Protein AF-A0A8H5FFE2-F1 (afdb_monomer)

Structure (mmCIF, N/CA/C/O backbone):
data_AF-A0A8H5FFE2-F1
#
_entry.id   AF-A0A8H5FFE2-F1
#
loop_
_atom_site.group_PDB
_atom_site.id
_atom_site.type_symbol
_atom_site.label_atom_id
_atom_site.label_alt_id
_atom_site.label_comp_id
_atom_site.label_asym_id
_atom_site.label_entity_id
_atom_site.label_seq_id
_atom_site.pdbx_PDB_ins_code
_atom_site.Cartn_x
_atom_site.Cartn_y
_atom_site.Cartn_z
_atom_site.occupancy
_atom_site.B_iso_or_equiv
_atom_site.auth_seq_id
_atom_site.auth_comp_id
_atom_site.auth_asym_id
_atom_site.auth_atom_id
_atom_site.pdbx_PDB_model_num
ATOM 1 N N . MET A 1 1 ? -19.499 67.021 26.531 1.00 47.81 1 MET A N 1
ATOM 2 C CA . MET A 1 1 ? -19.291 65.560 26.619 1.00 47.81 1 MET A CA 1
ATOM 3 C C . MET A 1 1 ? -17.843 65.296 26.221 1.00 47.81 1 MET A C 1
ATOM 5 O O . MET A 1 1 ? -17.548 65.297 25.035 1.00 47.81 1 MET A O 1
ATOM 9 N N . ALA A 1 2 ? -16.915 65.256 27.179 1.00 52.59 2 ALA A N 1
ATOM 10 C CA . ALA A 1 2 ? -15.491 65.074 26.879 1.00 52.59 2 ALA A CA 1
ATOM 11 C C . ALA A 1 2 ? -15.174 63.575 26.688 1.00 52.59 2 ALA A C 1
ATOM 13 O O . ALA A 1 2 ? -15.766 62.756 27.399 1.00 52.59 2 ALA A O 1
ATOM 14 N N . PRO A 1 3 ? -14.289 63.198 25.748 1.00 51.03 3 PRO A N 1
ATOM 15 C CA . PRO A 1 3 ? -13.907 61.805 25.548 1.00 51.03 3 PRO A CA 1
ATOM 16 C C . PRO A 1 3 ? -13.125 61.277 26.758 1.00 51.03 3 PRO A C 1
ATOM 18 O O . PRO A 1 3 ? -12.296 61.972 27.346 1.00 51.03 3 PRO A O 1
ATOM 21 N N . ARG A 1 4 ? -13.437 60.040 27.150 1.00 59.22 4 ARG A N 1
ATOM 22 C CA . ARG A 1 4 ? -12.826 59.334 28.281 1.00 59.22 4 ARG A CA 1
ATOM 23 C C . ARG A 1 4 ? -11.356 59.014 27.944 1.00 59.22 4 ARG A C 1
ATOM 25 O O . ARG A 1 4 ? -11.123 58.535 26.837 1.00 59.22 4 ARG A O 1
ATOM 32 N N . PRO A 1 5 ? -10.385 59.237 28.847 1.00 56.44 5 PRO A N 1
ATOM 33 C CA . PRO A 1 5 ? -8.999 58.859 28.586 1.00 56.44 5 PRO A CA 1
ATOM 34 C C . PRO A 1 5 ? -8.852 57.332 28.552 1.00 56.44 5 PRO A C 1
ATOM 36 O O . PRO A 1 5 ? -9.407 56.628 29.401 1.00 56.44 5 PRO A O 1
ATOM 39 N N . GLU A 1 6 ? -8.124 56.834 27.554 1.00 62.62 6 GLU A N 1
ATOM 40 C CA . GLU A 1 6 ? -7.802 55.414 27.398 1.00 62.62 6 GLU A CA 1
ATOM 41 C C . GLU A 1 6 ? -6.795 54.953 28.469 1.00 62.62 6 GLU A C 1
ATOM 43 O O . GLU A 1 6 ? -5.899 55.717 28.843 1.00 62.62 6 GLU A O 1
ATOM 48 N N . PRO A 1 7 ? -6.924 53.719 28.990 1.00 59.44 7 PRO A N 1
ATOM 49 C CA . PRO A 1 7 ? -5.978 53.182 29.959 1.00 59.44 7 PRO A CA 1
ATOM 50 C C . PRO A 1 7 ? -4.616 52.878 29.305 1.00 59.44 7 PRO A C 1
ATOM 52 O O . PRO A 1 7 ? -4.565 52.491 28.136 1.00 59.44 7 PRO A O 1
ATOM 55 N N . PRO A 1 8 ? -3.502 53.008 30.049 1.00 56.31 8 PRO A N 1
ATOM 56 C CA . PRO A 1 8 ? -2.171 52.780 29.505 1.00 56.31 8 PRO A CA 1
ATOM 57 C C . PRO A 1 8 ? -1.964 51.309 29.129 1.00 56.31 8 PRO A C 1
ATOM 59 O O . PRO A 1 8 ? -2.208 50.398 29.921 1.00 56.31 8 PRO A O 1
ATOM 62 N N . VAL A 1 9 ? -1.467 51.098 27.910 1.00 57.09 9 VAL A N 1
ATOM 63 C CA . VAL A 1 9 ? -1.042 49.793 27.396 1.00 57.09 9 VAL A CA 1
ATOM 64 C C . VAL A 1 9 ? 0.154 49.292 28.223 1.00 57.09 9 VAL A C 1
ATOM 66 O O . VAL A 1 9 ? 1.145 50.020 28.336 1.00 57.09 9 VAL A O 1
ATOM 69 N N . PRO A 1 10 ? 0.120 48.069 28.788 1.00 46.25 10 PRO A N 1
ATOM 70 C CA . PRO A 1 10 ? 1.240 47.532 29.553 1.00 46.25 10 PRO A CA 1
ATOM 71 C C . PRO A 1 10 ? 2.481 47.332 28.671 1.00 46.25 10 PRO A C 1
ATOM 73 O O . PRO A 1 10 ? 2.550 46.417 27.852 1.00 46.25 10 PRO A O 1
ATOM 76 N N . GLN A 1 11 ? 3.495 48.174 28.864 1.00 52.91 11 GLN A N 1
ATOM 77 C CA . GLN A 1 11 ? 4.830 47.996 28.297 1.00 52.91 11 GLN A CA 1
ATOM 78 C C . GLN A 1 11 ? 5.669 47.085 29.198 1.00 52.91 11 GLN A C 1
ATOM 80 O O . GLN A 1 11 ? 6.573 47.553 29.875 1.00 52.91 11 GLN A O 1
ATOM 85 N N . HIS A 1 12 ? 5.370 45.787 29.239 1.00 46.53 12 HIS A N 1
ATOM 86 C CA . HIS A 1 12 ? 6.369 44.770 29.581 1.00 46.53 12 HIS A CA 1
ATOM 87 C C . HIS A 1 12 ? 5.798 43.373 29.348 1.00 46.53 12 HIS A C 1
ATOM 89 O O . HIS A 1 12 ? 5.192 42.779 30.226 1.00 46.53 12 HIS A O 1
ATOM 95 N N . LEU A 1 13 ? 6.036 42.834 28.157 1.00 41.78 13 LEU A N 1
ATOM 96 C CA . LEU A 1 13 ? 6.383 41.425 27.985 1.00 41.78 13 LEU A CA 1
ATOM 97 C C . LEU A 1 13 ? 7.262 41.321 26.730 1.00 41.78 13 LEU A C 1
ATOM 99 O O . LEU A 1 13 ? 6.964 40.640 25.756 1.00 41.78 13 LEU A O 1
ATOM 103 N N . GLN A 1 14 ? 8.384 42.045 26.751 1.00 45.44 14 GLN A N 1
ATOM 104 C CA . GLN A 1 14 ? 9.530 41.694 25.918 1.00 45.44 14 GLN A CA 1
ATOM 105 C C . GLN A 1 14 ? 10.159 40.426 26.505 1.00 45.44 14 GLN A C 1
ATOM 107 O O . GLN A 1 14 ? 11.222 40.460 27.118 1.00 45.44 14 GLN A O 1
ATOM 112 N N . THR A 1 15 ? 9.479 39.288 26.366 1.00 35.12 15 THR A N 1
ATOM 113 C CA . THR A 1 15 ? 10.157 38.000 26.469 1.00 35.12 15 THR A CA 1
ATOM 114 C C . THR A 1 15 ? 10.784 37.763 25.112 1.00 35.12 15 THR A C 1
ATOM 116 O O . THR A 1 15 ? 10.096 37.575 24.111 1.00 35.12 15 THR A O 1
ATOM 119 N N . THR A 1 16 ? 12.101 37.869 25.080 1.00 38.47 16 THR A N 1
ATOM 120 C CA . THR A 1 16 ? 12.945 37.650 23.917 1.00 38.47 16 THR A CA 1
ATOM 121 C C . THR A 1 16 ? 12.576 36.342 23.214 1.00 38.47 16 THR A C 1
ATOM 123 O O . THR A 1 16 ? 12.851 35.243 23.694 1.00 38.47 16 THR A O 1
ATOM 126 N N . ASP A 1 17 ? 11.977 36.466 22.031 1.00 45.75 17 ASP A N 1
ATOM 127 C CA . ASP A 1 17 ? 11.702 35.361 21.114 1.00 45.75 17 ASP A CA 1
ATOM 128 C C . ASP A 1 17 ? 13.007 34.908 20.428 1.00 45.75 17 ASP A C 1
ATOM 130 O O . ASP A 1 17 ? 13.216 35.020 19.222 1.00 45.75 17 ASP A O 1
ATOM 134 N N . LYS A 1 18 ? 13.961 34.456 21.250 1.00 45.75 18 LYS A N 1
ATOM 135 C CA . LYS A 1 18 ? 15.191 33.773 20.825 1.00 45.75 18 LYS A CA 1
ATOM 136 C C . LYS A 1 18 ? 15.064 32.249 20.909 1.00 45.75 18 LYS A C 1
ATOM 138 O O . LYS A 1 18 ? 15.996 31.552 20.528 1.00 45.75 18 LYS A O 1
ATOM 143 N N . LYS A 1 19 ? 13.917 31.715 21.353 1.00 47.06 19 LYS A N 1
ATOM 144 C CA . LYS A 1 19 ? 13.675 30.263 21.462 1.00 47.06 19 LYS A CA 1
ATOM 145 C C . LYS A 1 19 ? 12.841 29.653 20.331 1.00 47.06 19 LYS A C 1
ATOM 147 O O . LYS A 1 19 ? 12.866 28.437 20.200 1.00 47.06 19 LYS A O 1
ATOM 152 N N . ARG A 1 20 ? 12.184 30.433 19.459 1.00 45.31 20 ARG A N 1
ATOM 153 C CA . ARG A 1 20 ? 11.477 29.865 18.286 1.00 45.31 20 ARG A CA 1
ATOM 154 C C . ARG A 1 20 ? 12.297 29.801 16.999 1.00 45.31 20 ARG A C 1
ATOM 156 O O . ARG A 1 20 ? 11.954 29.030 16.112 1.00 45.31 20 ARG A O 1
ATOM 163 N N . LYS A 1 21 ? 13.430 30.507 16.912 1.00 41.56 21 LYS A N 1
ATOM 164 C CA . LYS A 1 21 ? 14.390 30.351 15.797 1.00 41.56 21 LYS A CA 1
ATOM 165 C C . LYS A 1 21 ? 15.389 29.202 15.974 1.00 41.56 21 LYS A C 1
ATOM 167 O O . LYS A 1 21 ? 16.103 28.887 15.034 1.00 41.56 21 LYS A O 1
ATOM 172 N N . ALA A 1 22 ? 15.405 28.542 17.132 1.00 39.62 22 ALA A N 1
ATOM 173 C CA . ALA A 1 22 ? 16.247 27.370 17.376 1.00 39.62 22 ALA A CA 1
ATOM 174 C C . ALA A 1 22 ? 15.607 26.040 16.925 1.00 39.62 22 ALA A C 1
ATOM 176 O O . ALA A 1 22 ? 16.270 25.012 16.979 1.00 39.62 22 ALA A O 1
ATOM 177 N N . CYS A 1 23 ? 14.345 26.038 16.470 1.00 41.28 23 CYS A N 1
ATOM 178 C CA . CYS A 1 23 ? 13.666 24.806 16.043 1.00 41.28 23 CYS A CA 1
ATOM 179 C C . CYS A 1 23 ? 13.769 24.527 14.535 1.00 41.28 23 CYS A C 1
ATOM 181 O O . CYS A 1 23 ? 13.490 23.411 14.119 1.00 41.28 23 CYS A O 1
ATOM 183 N N . PHE A 1 24 ? 14.163 25.507 13.712 1.00 39.81 24 PHE A N 1
ATOM 184 C CA . PHE A 1 24 ? 14.231 25.307 12.257 1.00 39.81 24 PHE A CA 1
ATOM 185 C C . PHE A 1 24 ? 15.657 25.203 11.703 1.00 39.81 24 PHE A C 1
ATOM 187 O O . PHE A 1 24 ? 15.845 24.655 10.625 1.00 39.81 24 PHE A O 1
ATOM 194 N N . THR A 1 25 ? 16.669 25.677 12.438 1.00 39.62 25 THR A N 1
ATOM 195 C CA . THR A 1 25 ? 18.048 25.765 11.916 1.00 39.62 25 THR A CA 1
ATOM 196 C C . THR A 1 25 ? 19.081 24.943 12.693 1.00 39.62 25 THR A C 1
ATOM 198 O O . THR A 1 25 ? 20.246 24.953 12.323 1.00 39.62 25 THR A O 1
ATOM 201 N N . CYS A 1 26 ? 18.679 24.194 13.729 1.00 31.84 26 CYS A N 1
ATOM 202 C CA . CYS A 1 26 ? 19.556 23.231 14.420 1.00 31.84 26 CYS A CA 1
ATOM 203 C C . CYS A 1 26 ? 19.519 21.823 13.780 1.00 31.84 26 CYS A C 1
ATOM 205 O O . CYS A 1 26 ? 20.351 20.976 14.079 1.00 31.84 26 CYS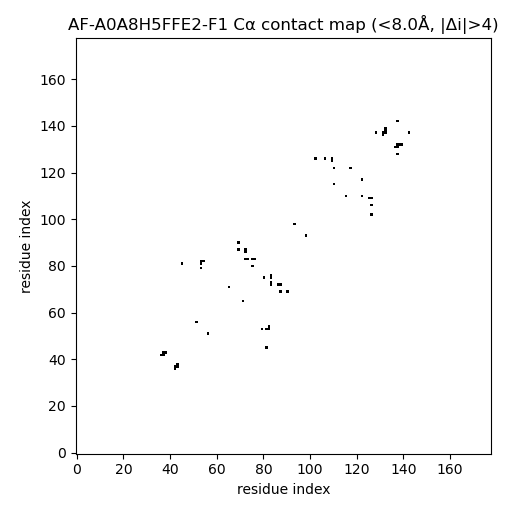 A O 1
ATOM 207 N N . CYS A 1 27 ? 18.583 21.558 12.859 1.00 37.12 27 CYS A N 1
ATOM 208 C CA . CYS A 1 27 ? 18.464 20.252 12.196 1.00 37.12 27 CYS A CA 1
ATOM 209 C C . CYS A 1 27 ? 19.546 19.969 11.138 1.00 37.12 27 CYS A C 1
ATOM 211 O O . CYS A 1 27 ? 19.534 18.888 10.564 1.00 37.12 27 CYS A O 1
ATOM 213 N N . VAL A 1 28 ? 20.460 20.907 10.859 1.00 43.25 28 VAL A N 1
ATOM 214 C CA . VAL A 1 28 ? 21.459 20.762 9.779 1.00 43.25 28 VAL A CA 1
ATOM 215 C C . VAL A 1 28 ? 22.823 20.254 10.282 1.00 43.25 28 VAL A C 1
ATOM 217 O O . VAL A 1 28 ? 23.658 19.873 9.474 1.00 43.25 28 VAL A O 1
ATOM 220 N N . GLU A 1 29 ? 23.043 20.137 11.596 1.00 42.81 29 GLU A N 1
ATOM 221 C CA . GLU A 1 29 ? 24.316 19.635 12.160 1.00 42.81 29 GLU A CA 1
ATOM 222 C C . GLU A 1 29 ? 24.121 18.481 13.159 1.00 42.81 29 GLU A C 1
ATOM 224 O O . GLU A 1 29 ? 24.869 18.314 14.119 1.00 42.81 29 GLU A O 1
ATOM 229 N N . GLY A 1 30 ? 23.097 17.656 12.934 1.00 42.81 30 GLY A N 1
ATOM 230 C CA . GLY A 1 30 ? 22.972 16.360 13.593 1.00 42.81 30 GLY A CA 1
ATOM 231 C C . GLY A 1 30 ? 23.613 15.286 12.728 1.00 42.81 30 GLY A C 1
ATOM 232 O O . GLY A 1 30 ? 23.071 14.945 11.680 1.00 42.81 30 GLY A O 1
ATOM 233 N N . GLU A 1 31 ? 24.746 14.738 13.162 1.00 51.62 31 GLU A N 1
ATOM 234 C CA . GLU A 1 31 ? 25.304 13.498 12.623 1.00 51.62 31 GLU A CA 1
ATOM 235 C C . GLU A 1 31 ? 24.302 12.339 12.820 1.00 51.62 31 GLU A C 1
ATOM 237 O O . GLU A 1 31 ? 24.391 11.572 13.777 1.00 51.62 31 GLU A O 1
ATOM 242 N N . PHE A 1 32 ? 23.328 12.196 11.919 1.00 51.41 32 PHE A N 1
ATOM 243 C CA . PHE A 1 32 ? 22.501 10.994 11.807 1.00 51.41 32 PHE A CA 1
ATOM 244 C C . PHE A 1 32 ? 23.360 9.884 11.198 1.00 51.41 32 PHE A C 1
ATOM 246 O O . PHE A 1 32 ? 23.340 9.642 9.996 1.00 51.41 32 PHE A O 1
ATOM 253 N N . LYS A 1 33 ? 24.190 9.252 12.032 1.00 59.81 33 LYS A N 1
ATOM 254 C CA . LYS A 1 33 ? 25.120 8.193 11.608 1.00 59.81 33 LYS A CA 1
ATOM 255 C C . LYS A 1 33 ? 24.490 6.806 11.504 1.00 59.81 33 LYS A C 1
ATOM 257 O O . LYS A 1 33 ? 25.186 5.879 11.115 1.00 59.81 33 LYS A O 1
ATOM 262 N N . HIS A 1 34 ? 23.214 6.657 11.847 1.00 59.62 34 HIS A N 1
ATOM 263 C CA . HIS A 1 34 ? 22.510 5.384 11.733 1.00 59.62 34 HIS A CA 1
ATOM 264 C C . HIS A 1 34 ? 21.002 5.618 11.752 1.00 59.62 34 HIS A C 1
ATOM 266 O O . HIS A 1 34 ? 20.446 6.055 12.763 1.00 59.62 34 HIS A O 1
ATOM 272 N N . ASN A 1 35 ? 20.332 5.366 10.636 1.00 70.06 35 ASN A N 1
ATOM 273 C CA . ASN A 1 35 ? 18.882 5.287 10.582 1.00 70.06 35 ASN A CA 1
ATOM 274 C C . ASN A 1 35 ? 18.453 3.860 10.929 1.00 70.06 35 ASN A C 1
ATOM 276 O O . ASN A 1 35 ? 19.060 2.894 10.488 1.00 70.06 35 ASN A O 1
ATOM 280 N N . ARG A 1 36 ? 17.322 3.703 11.632 1.00 72.81 36 ARG A N 1
ATOM 281 C CA . ARG A 1 36 ? 16.692 2.383 11.873 1.00 72.81 36 ARG A CA 1
ATOM 282 C C . ARG A 1 36 ? 16.489 1.573 10.579 1.00 72.81 36 ARG A C 1
ATOM 284 O O . ARG A 1 36 ? 16.375 0.354 10.621 1.00 72.81 36 ARG A O 1
ATOM 291 N N . PHE A 1 37 ? 16.414 2.263 9.446 1.00 62.16 37 PHE A N 1
ATOM 292 C CA . PHE A 1 37 ? 16.236 1.681 8.123 1.00 62.16 37 PHE A CA 1
ATOM 293 C C . PHE A 1 37 ? 17.517 1.054 7.546 1.00 62.16 37 PHE A C 1
ATOM 295 O O . PHE A 1 37 ? 17.407 0.219 6.654 1.00 62.16 37 PHE A O 1
ATOM 302 N N . ASP A 1 38 ? 18.698 1.384 8.078 1.00 71.56 38 ASP A N 1
ATOM 303 C CA . ASP A 1 38 ? 19.988 0.868 7.596 1.00 71.56 38 ASP A CA 1
ATOM 304 C C . ASP A 1 38 ? 20.190 -0.620 7.951 1.00 71.56 38 ASP A C 1
ATOM 306 O O . ASP A 1 38 ? 20.854 -1.351 7.216 1.00 71.56 38 ASP A O 1
ATOM 310 N N . ASP A 1 39 ? 19.558 -1.095 9.033 1.00 75.88 39 ASP A N 1
ATOM 311 C CA . ASP A 1 39 ? 19.627 -2.493 9.490 1.00 75.88 39 ASP A CA 1
ATOM 312 C C . ASP A 1 39 ? 18.568 -3.402 8.851 1.00 75.88 39 ASP A C 1
ATOM 314 O O . ASP A 1 39 ? 18.566 -4.613 9.084 1.00 75.88 39 ASP A O 1
ATOM 318 N N . LEU A 1 40 ? 17.639 -2.850 8.063 1.00 68.62 40 LEU A N 1
ATOM 319 C CA . LEU A 1 40 ? 16.588 -3.653 7.451 1.00 68.62 40 LEU A CA 1
ATOM 320 C C . LEU A 1 40 ? 17.195 -4.492 6.317 1.00 68.62 40 LEU A C 1
ATOM 322 O O . LEU A 1 40 ? 17.595 -3.931 5.295 1.00 68.62 40 LEU A O 1
ATOM 326 N N . PRO A 1 41 ? 17.213 -5.838 6.418 1.00 64.62 41 PRO A N 1
ATOM 327 C CA . PRO A 1 41 ? 17.790 -6.694 5.380 1.00 64.62 41 PRO A CA 1
ATOM 328 C C . PRO A 1 41 ? 17.060 -6.538 4.043 1.00 64.62 41 PRO A C 1
ATOM 330 O O . PRO A 1 41 ? 17.662 -6.726 2.988 1.00 64.62 41 PRO A O 1
ATOM 333 N N . ALA A 1 42 ? 15.791 -6.117 4.084 1.00 61.91 42 ALA A N 1
ATOM 334 C CA . ALA A 1 42 ? 15.066 -5.671 2.910 1.00 61.91 42 ALA A CA 1
ATOM 335 C C . ALA A 1 42 ? 15.778 -4.482 2.240 1.00 61.91 42 ALA A C 1
ATOM 337 O O . ALA A 1 42 ? 16.064 -4.537 1.053 1.00 61.91 42 ALA A O 1
ATOM 338 N N . LEU A 1 43 ? 16.122 -3.416 2.956 1.00 58.47 43 LEU A N 1
ATOM 339 C CA . LEU A 1 43 ? 16.667 -2.191 2.356 1.00 58.47 43 LEU A CA 1
ATOM 340 C C . LEU A 1 43 ? 18.167 -2.247 2.055 1.00 58.47 43 LEU A C 1
ATOM 342 O O . LEU A 1 43 ? 18.718 -1.276 1.537 1.00 58.47 43 LEU A O 1
ATOM 346 N N . LYS A 1 44 ? 18.835 -3.374 2.339 1.00 64.88 44 LYS A N 1
ATOM 347 C CA . LYS A 1 44 ? 20.249 -3.543 2.013 1.00 64.88 44 LYS A CA 1
ATOM 348 C C . LYS A 1 44 ? 20.464 -3.254 0.521 1.00 64.88 44 LYS A C 1
ATOM 350 O O . LYS A 1 44 ? 19.802 -3.893 -0.306 1.00 64.88 44 LYS A O 1
ATOM 355 N N . PRO A 1 45 ? 21.376 -2.327 0.164 1.00 56.91 45 PRO A N 1
ATOM 356 C CA . PRO A 1 45 ? 21.626 -2.006 -1.229 1.00 56.91 45 PRO A CA 1
ATOM 357 C C . PRO A 1 45 ? 22.039 -3.294 -1.952 1.00 56.91 45 PRO A C 1
ATOM 359 O O . PRO A 1 45 ? 22.908 -4.026 -1.454 1.00 56.91 45 PRO A O 1
ATOM 362 N N . PRO A 1 46 ? 21.395 -3.629 -3.080 1.00 57.84 46 PRO A N 1
ATOM 363 C CA . PRO A 1 46 ? 21.752 -4.823 -3.821 1.00 57.84 46 PRO A CA 1
ATOM 364 C C . PRO A 1 46 ? 23.204 -4.729 -4.285 1.00 57.84 46 PRO A C 1
ATOM 366 O O . PRO A 1 46 ? 23.730 -3.650 -4.563 1.00 57.84 46 PRO A O 1
ATOM 369 N N . LYS A 1 47 ? 23.876 -5.884 -4.351 1.00 58.06 47 LYS A N 1
ATOM 370 C CA . LYS A 1 47 ? 25.205 -5.972 -4.961 1.00 58.06 47 LYS A CA 1
ATOM 371 C C . LYS A 1 47 ? 25.078 -5.492 -6.403 1.00 58.06 47 LYS A C 1
ATOM 373 O O . LYS A 1 47 ? 24.382 -6.140 -7.180 1.00 58.06 47 LYS A O 1
ATOM 378 N N . ALA A 1 48 ? 25.750 -4.389 -6.736 1.00 55.56 48 ALA A N 1
ATOM 379 C CA . ALA A 1 48 ? 25.902 -3.933 -8.109 1.00 55.56 48 ALA A CA 1
ATOM 380 C C . ALA A 1 48 ? 26.510 -5.082 -8.929 1.00 55.56 48 ALA A C 1
ATOM 382 O O . ALA A 1 48 ? 27.674 -5.440 -8.747 1.00 55.56 48 ALA A O 1
ATOM 383 N N . GLY A 1 49 ? 25.675 -5.740 -9.732 1.00 55.16 49 GLY A N 1
ATOM 384 C CA . GLY A 1 49 ? 26.095 -6.772 -10.669 1.00 55.16 49 GLY A CA 1
ATOM 385 C C . GLY A 1 49 ? 26.565 -6.133 -11.971 1.00 55.16 49 GLY A C 1
ATOM 386 O O . GLY A 1 49 ? 26.077 -5.076 -12.346 1.00 55.16 49 GLY A O 1
ATOM 387 N N . GLU A 1 50 ? 27.487 -6.800 -12.663 1.00 51.31 50 GLU A N 1
ATOM 388 C CA . GLU A 1 50 ? 28.127 -6.422 -13.939 1.00 51.31 50 GLU A CA 1
ATOM 389 C C . GLU A 1 50 ? 27.181 -6.370 -15.162 1.00 51.31 50 GLU A C 1
ATOM 391 O O . GLU A 1 50 ? 27.599 -6.549 -16.305 1.00 51.31 50 GLU A O 1
ATOM 396 N N . LEU 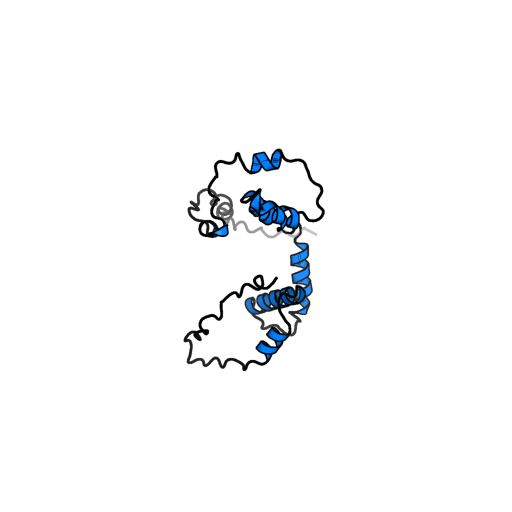A 1 51 ? 25.891 -6.134 -14.949 1.00 53.38 51 LEU A N 1
ATOM 397 C CA . LEU A 1 51 ? 24.947 -5.785 -16.002 1.00 53.38 51 LEU A CA 1
ATOM 398 C C . LEU A 1 51 ? 24.871 -4.260 -15.981 1.00 53.38 51 LEU A C 1
ATOM 400 O O . LEU A 1 51 ? 24.665 -3.692 -14.912 1.00 53.38 51 LEU A O 1
ATOM 404 N N . GLY A 1 52 ? 25.104 -3.603 -17.122 1.00 58.12 52 GLY A N 1
ATOM 405 C CA . GLY A 1 52 ? 24.967 -2.146 -17.240 1.00 58.12 52 GLY A CA 1
ATOM 406 C C . GLY A 1 52 ? 23.704 -1.644 -16.539 1.00 58.12 52 GLY A C 1
ATOM 407 O O . GLY A 1 52 ? 22.731 -2.397 -16.454 1.00 58.12 52 GLY A O 1
ATOM 408 N N . ASP A 1 53 ? 23.781 -0.422 -16.005 1.00 76.38 53 ASP A N 1
ATOM 409 C CA . ASP A 1 53 ? 22.826 0.157 -15.058 1.00 76.38 53 ASP A CA 1
ATOM 410 C C . ASP A 1 53 ? 21.399 -0.339 -15.334 1.00 76.38 53 ASP A C 1
ATOM 412 O O . ASP A 1 53 ? 20.842 -0.151 -16.417 1.00 76.38 53 ASP A O 1
ATOM 416 N N . GLU A 1 54 ? 20.827 -1.068 -14.377 1.00 85.62 54 GLU A N 1
ATOM 417 C CA . GLU A 1 54 ? 19.486 -1.648 -14.481 1.00 85.62 54 GLU A CA 1
ATOM 418 C C . GLU A 1 54 ? 18.460 -0.584 -14.908 1.00 85.62 54 GLU A C 1
ATOM 420 O O . GLU A 1 54 ? 17.528 -0.869 -15.669 1.00 85.62 54 GLU A O 1
ATOM 425 N N . LEU A 1 55 ? 18.706 0.653 -14.463 1.00 87.06 55 LEU A N 1
ATOM 426 C CA . LEU A 1 55 ? 18.002 1.859 -14.853 1.00 87.06 55 LEU A CA 1
ATOM 427 C C . LEU A 1 55 ? 18.177 2.201 -16.340 1.00 87.06 55 LEU A C 1
ATOM 429 O O . LEU A 1 55 ? 17.175 2.439 -17.007 1.00 87.06 55 LEU A O 1
ATOM 433 N N . ASP A 1 56 ? 19.394 2.181 -16.888 1.00 88.25 56 ASP A N 1
ATOM 434 C CA . ASP A 1 56 ? 19.648 2.443 -1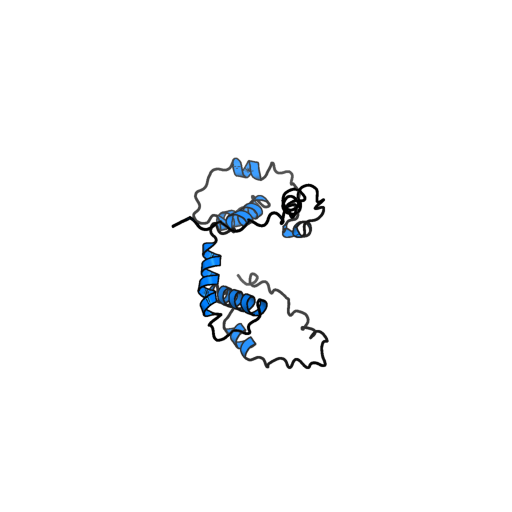8.315 1.00 88.25 56 ASP A CA 1
ATOM 435 C C . ASP A 1 56 ? 18.900 1.446 -19.206 1.00 88.25 56 ASP A C 1
ATOM 437 O O . ASP A 1 56 ? 18.320 1.814 -20.232 1.00 88.25 56 ASP A O 1
ATOM 441 N N . ARG A 1 57 ? 18.852 0.171 -18.804 1.00 88.19 57 ARG A N 1
ATOM 442 C CA . ARG A 1 57 ? 18.086 -0.848 -19.535 1.00 88.19 57 ARG A CA 1
ATOM 443 C C . ARG A 1 57 ? 16.578 -0.599 -19.464 1.00 88.19 57 ARG A C 1
ATOM 445 O O . ARG A 1 57 ? 15.886 -0.836 -20.446 1.00 88.19 57 ARG A O 1
ATOM 452 N N . TYR A 1 58 ? 16.062 -0.129 -18.330 1.00 89.38 58 TYR A N 1
ATOM 453 C CA . TYR A 1 58 ? 14.651 0.249 -18.215 1.00 89.38 58 TYR A CA 1
ATOM 454 C C . TYR A 1 58 ? 14.328 1.489 -19.062 1.00 89.38 58 TYR A C 1
ATOM 456 O O . TYR A 1 58 ? 13.336 1.500 -19.780 1.00 89.38 58 TYR A O 1
ATOM 464 N N . LEU A 1 59 ? 15.191 2.508 -19.031 1.00 89.44 59 LEU A N 1
ATOM 465 C CA . LEU A 1 59 ? 15.011 3.758 -19.777 1.00 89.44 59 LEU A CA 1
ATOM 466 C C . LEU A 1 59 ? 15.172 3.592 -21.295 1.00 89.44 59 LEU A C 1
ATOM 468 O O . LEU A 1 59 ? 14.650 4.407 -22.051 1.00 89.44 59 LEU A O 1
ATOM 472 N N . SER A 1 60 ? 15.895 2.562 -21.739 1.00 89.50 60 SER A N 1
ATOM 473 C CA . SER A 1 60 ? 16.039 2.210 -23.157 1.00 89.50 60 SER A CA 1
ATOM 474 C C . SER A 1 60 ? 14.980 1.231 -23.666 1.00 89.50 60 SER A C 1
ATOM 476 O O . SER A 1 60 ? 14.916 0.999 -24.873 1.00 89.50 60 SER A O 1
ATOM 478 N N . ALA A 1 61 ? 14.158 0.659 -22.782 1.00 87.50 61 ALA A N 1
ATOM 479 C CA . ALA A 1 61 ? 13.061 -0.216 -23.171 1.00 87.50 61 ALA A CA 1
ATOM 480 C C . ALA A 1 61 ? 11.882 0.585 -23.746 1.00 87.50 61 ALA A C 1
ATOM 482 O O . ALA A 1 61 ? 11.647 1.739 -23.379 1.00 87.50 61 ALA A O 1
ATOM 483 N N . ASP A 1 62 ? 11.115 -0.048 -24.632 1.00 89.00 62 ASP A N 1
ATOM 484 C CA . ASP A 1 62 ? 9.905 0.553 -25.185 1.00 89.00 62 ASP A CA 1
ATOM 485 C C . ASP A 1 62 ? 8.825 0.734 -24.108 1.00 89.00 62 ASP A C 1
ATOM 487 O O . ASP A 1 62 ? 8.679 -0.071 -23.183 1.00 89.00 62 ASP A O 1
ATOM 491 N N . VAL A 1 63 ? 8.033 1.800 -24.249 1.00 88.62 63 VAL A N 1
ATOM 492 C CA . VAL A 1 63 ? 6.918 2.079 -23.340 1.00 88.62 63 VAL A CA 1
ATOM 493 C C . VAL A 1 63 ? 5.774 1.112 -23.626 1.00 88.62 63 VAL A C 1
ATOM 495 O O . VAL A 1 63 ? 5.172 1.133 -24.699 1.00 88.62 63 VAL A O 1
ATOM 498 N N . GLU A 1 64 ? 5.440 0.301 -22.629 1.00 88.88 64 GLU A N 1
ATOM 499 C CA . GLU A 1 64 ? 4.317 -0.630 -22.672 1.00 88.88 64 GLU A CA 1
ATOM 500 C C . GLU A 1 64 ? 3.102 -0.044 -21.950 1.00 88.88 64 GLU A C 1
ATOM 502 O O . GLU A 1 64 ? 3.203 0.449 -20.825 1.00 88.88 64 GLU A O 1
ATOM 507 N N . ALA A 1 65 ? 1.931 -0.117 -22.583 1.00 89.31 65 ALA A N 1
ATOM 508 C CA . ALA A 1 65 ? 0.673 0.197 -21.919 1.00 89.31 65 ALA A CA 1
ATOM 509 C C . ALA A 1 65 ? 0.235 -1.011 -21.079 1.00 89.31 65 ALA A C 1
ATOM 511 O O . ALA A 1 65 ? 0.035 -2.099 -21.617 1.00 89.31 65 ALA A O 1
ATOM 512 N N . THR A 1 66 ? 0.082 -0.814 -19.771 1.00 89.25 66 THR A N 1
ATOM 513 C CA . THR A 1 66 ? -0.436 -1.824 -18.843 1.00 89.25 66 THR A CA 1
ATOM 514 C C . THR A 1 66 ? -1.531 -1.216 -17.978 1.00 89.25 66 THR A C 1
ATOM 516 O O . THR A 1 66 ? -1.394 -0.088 -17.502 1.00 89.25 66 THR A O 1
ATOM 519 N N . ASP A 1 67 ? -2.609 -1.970 -17.771 1.00 89.50 67 ASP A N 1
ATOM 520 C CA . ASP A 1 67 ? -3.689 -1.587 -16.857 1.00 89.50 67 ASP A CA 1
ATOM 521 C C . ASP A 1 67 ? -3.307 -1.869 -15.393 1.00 89.50 67 ASP A C 1
ATOM 523 O O . ASP A 1 67 ? -3.714 -1.138 -14.491 1.00 89.50 67 ASP A O 1
ATOM 527 N N . ASP A 1 68 ? -2.484 -2.899 -15.156 1.00 91.62 68 ASP A N 1
ATOM 528 C CA . ASP A 1 68 ? -1.941 -3.249 -13.842 1.00 91.62 68 ASP A CA 1
ATOM 529 C C . ASP A 1 68 ? -0.427 -3.009 -13.807 1.00 91.62 68 ASP A C 1
ATOM 531 O O . ASP A 1 68 ? 0.388 -3.826 -14.248 1.00 91.62 68 ASP A O 1
ATOM 535 N N . VAL A 1 69 ? -0.046 -1.843 -13.287 1.00 91.94 69 VAL A N 1
ATOM 536 C CA . VAL A 1 69 ? 1.359 -1.437 -13.161 1.00 91.94 69 VAL A CA 1
ATOM 537 C C . VAL A 1 69 ? 2.073 -2.252 -12.074 1.00 91.94 69 VAL A C 1
ATOM 539 O O . VAL A 1 69 ? 3.251 -2.573 -12.226 1.00 91.94 69 VAL A O 1
ATOM 542 N N . LEU A 1 70 ? 1.377 -2.631 -10.994 1.00 92.00 70 LEU A N 1
ATOM 543 C CA . LEU A 1 70 ? 1.966 -3.414 -9.902 1.00 92.00 70 LEU A CA 1
ATOM 544 C C . LEU A 1 70 ? 2.254 -4.850 -10.353 1.00 92.00 70 LEU A C 1
ATOM 546 O O . LEU A 1 70 ? 3.358 -5.355 -10.136 1.00 92.00 70 LEU A O 1
ATOM 550 N N . GLY A 1 71 ? 1.298 -5.484 -11.035 1.00 91.50 71 GLY A N 1
ATOM 551 C CA . GLY A 1 71 ? 1.472 -6.813 -11.622 1.00 91.50 71 GLY A CA 1
ATOM 552 C C . GLY A 1 71 ? 2.560 -6.847 -12.696 1.00 91.50 71 GLY A C 1
ATOM 553 O O . GLY A 1 71 ? 3.346 -7.795 -12.746 1.00 91.50 71 GLY A O 1
ATOM 554 N N . TRP A 1 72 ? 2.682 -5.785 -13.499 1.00 93.12 72 TRP A N 1
ATOM 555 C CA . TRP A 1 72 ? 3.758 -5.657 -14.486 1.00 93.12 72 TRP A CA 1
ATOM 556 C C . TRP A 1 72 ? 5.142 -5.654 -13.830 1.00 93.12 72 TRP A C 1
ATOM 558 O O . TRP A 1 72 ? 6.027 -6.417 -14.229 1.00 93.12 72 TRP A O 1
ATOM 568 N N . TRP A 1 73 ? 5.313 -4.853 -12.772 1.00 93.25 73 TRP A N 1
ATOM 569 C CA . TRP A 1 73 ? 6.545 -4.824 -11.985 1.00 93.25 73 TRP A CA 1
ATOM 570 C C . TRP A 1 73 ? 6.833 -6.203 -11.380 1.00 93.25 73 TRP A C 1
ATOM 572 O O . TRP A 1 73 ? 7.954 -6.700 -11.505 1.00 93.25 73 TRP A O 1
ATOM 582 N N . TYR A 1 74 ? 5.817 -6.861 -10.811 1.00 91.81 74 TYR A N 1
ATOM 583 C CA . TYR A 1 74 ? 5.947 -8.197 -10.219 1.00 91.81 74 TYR A CA 1
ATOM 584 C C . TYR A 1 74 ? 6.444 -9.241 -11.224 1.00 91.81 74 TYR A C 1
ATOM 586 O O . TYR A 1 74 ? 7.375 -9.997 -10.932 1.00 91.81 74 TYR A O 1
ATOM 594 N N . GLY A 1 75 ? 5.887 -9.245 -12.438 1.00 91.31 75 GLY A N 1
ATOM 595 C CA . GLY A 1 75 ? 6.302 -10.149 -13.511 1.00 91.31 75 GLY A CA 1
ATOM 596 C C . GLY A 1 75 ? 7.763 -9.964 -13.937 1.00 91.31 75 GLY A C 1
ATOM 597 O O . GLY A 1 75 ? 8.428 -10.933 -14.302 1.00 91.31 75 GLY A O 1
ATOM 598 N N . ARG A 1 76 ? 8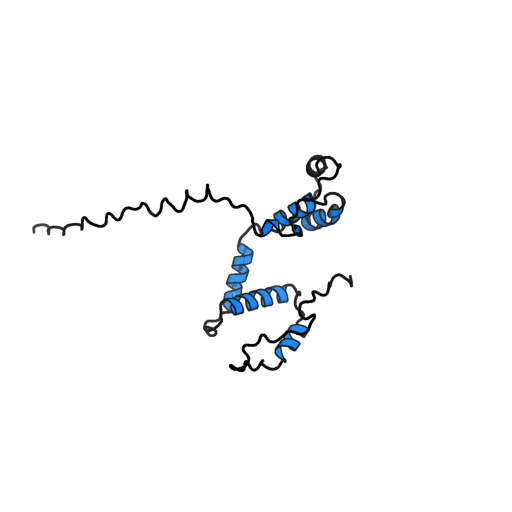.293 -8.741 -13.821 1.00 89.88 76 ARG A N 1
ATOM 599 C CA . ARG A 1 76 ? 9.656 -8.377 -14.240 1.00 89.88 76 ARG A CA 1
ATOM 600 C C . ARG A 1 76 ? 10.685 -8.376 -13.118 1.00 89.88 76 ARG A C 1
ATOM 602 O O . ARG A 1 76 ? 11.813 -7.944 -13.332 1.00 89.88 76 ARG A O 1
ATOM 609 N N . LYS A 1 77 ? 10.367 -8.941 -11.950 1.00 88.25 77 LYS A N 1
ATOM 610 C CA . LYS A 1 77 ? 11.309 -9.086 -10.823 1.00 88.25 77 LYS A CA 1
ATOM 611 C C . LYS A 1 77 ? 12.632 -9.769 -11.208 1.00 88.25 77 LYS A C 1
ATOM 613 O O . LYS A 1 77 ? 13.661 -9.493 -10.599 1.00 88.25 77 LYS A O 1
ATOM 618 N N . LYS A 1 78 ? 12.611 -10.690 -12.181 1.00 86.56 78 LYS A N 1
ATOM 619 C CA . LYS A 1 78 ? 13.820 -11.379 -12.672 1.00 86.56 78 LYS A CA 1
ATOM 620 C C . LYS A 1 78 ? 14.679 -10.487 -13.560 1.00 86.56 78 LYS A C 1
ATOM 622 O O . LYS A 1 78 ? 15.901 -10.575 -13.494 1.00 86.56 78 LYS A O 1
ATOM 627 N N . ASP A 1 79 ? 14.033 -9.654 -14.368 1.00 86.69 79 ASP A N 1
ATOM 628 C CA . ASP A 1 79 ? 14.718 -8.733 -15.260 1.00 86.69 79 ASP A CA 1
ATOM 629 C C . ASP A 1 79 ? 15.274 -7.575 -14.439 1.00 86.69 79 ASP A C 1
ATOM 631 O O . ASP A 1 79 ? 16.472 -7.326 -14.481 1.00 86.69 79 ASP A O 1
ATOM 635 N N . PHE A 1 80 ? 14.437 -6.945 -13.615 1.00 88.25 80 PHE A N 1
ATOM 636 C CA . PHE A 1 80 ? 14.753 -5.761 -12.824 1.00 88.25 80 PHE A C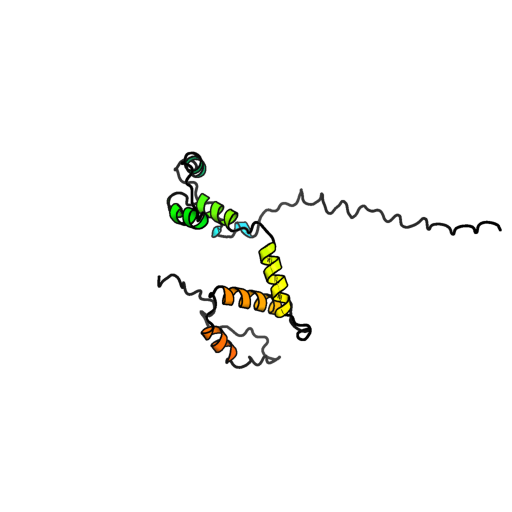A 1
ATOM 637 C C . PHE A 1 80 ? 14.683 -6.044 -11.309 1.00 88.25 80 PHE A C 1
ATOM 639 O O . PHE A 1 80 ? 13.711 -5.659 -10.660 1.00 88.25 80 PHE A O 1
ATOM 646 N N . PRO A 1 81 ? 15.671 -6.728 -10.702 1.00 86.38 81 PRO A N 1
ATOM 647 C CA . PRO A 1 81 ? 15.607 -7.130 -9.295 1.00 86.38 81 PRO A CA 1
ATOM 648 C C . PRO A 1 81 ? 15.656 -5.964 -8.295 1.00 86.38 81 PRO A C 1
ATOM 650 O O . PRO A 1 81 ? 15.117 -6.096 -7.193 1.00 86.38 81 PRO A O 1
ATOM 653 N N . THR A 1 82 ? 16.287 -4.840 -8.643 1.00 86.31 82 THR A N 1
ATOM 654 C CA . THR A 1 82 ? 16.411 -3.664 -7.764 1.00 86.31 82 THR A CA 1
ATOM 655 C C . THR A 1 82 ? 15.287 -2.675 -8.025 1.00 86.31 82 THR A C 1
ATOM 657 O O . THR A 1 82 ? 14.608 -2.232 -7.097 1.00 86.31 82 THR A O 1
ATOM 660 N N . LEU A 1 83 ? 15.069 -2.353 -9.297 1.00 89.25 83 LEU A N 1
ATOM 661 C CA . LEU A 1 83 ? 14.139 -1.328 -9.743 1.00 89.25 83 LEU A CA 1
ATOM 662 C C . LEU A 1 83 ? 12.691 -1.765 -9.529 1.00 89.25 83 LEU A C 1
ATOM 664 O O . LEU A 1 83 ? 11.866 -0.930 -9.187 1.00 89.25 83 LEU A O 1
ATOM 668 N N . TYR A 1 84 ? 12.399 -3.068 -9.606 1.00 90.19 84 TYR A N 1
ATOM 669 C CA . TYR A 1 84 ? 11.112 -3.630 -9.188 1.00 90.19 84 TYR A CA 1
ATOM 670 C C . TYR A 1 84 ? 10.722 -3.215 -7.771 1.00 90.19 84 TYR A C 1
ATOM 672 O O . TYR A 1 84 ? 9.595 -2.792 -7.526 1.00 90.19 84 TYR A O 1
ATOM 680 N N . ARG A 1 85 ? 11.663 -3.333 -6.831 1.00 89.00 85 ARG A N 1
ATOM 681 C CA . ARG A 1 85 ? 11.409 -3.078 -5.412 1.00 89.00 85 ARG A CA 1
ATOM 682 C C . ARG A 1 85 ? 11.128 -1.601 -5.185 1.00 89.00 85 ARG A C 1
ATOM 684 O O . ARG A 1 85 ? 10.120 -1.263 -4.583 1.00 89.00 85 ARG A O 1
ATOM 691 N N . MET A 1 86 ? 11.960 -0.746 -5.780 1.00 90.75 86 MET A N 1
ATOM 692 C CA . MET A 1 86 ? 11.747 0.698 -5.793 1.00 90.75 86 MET A CA 1
ATOM 693 C C . MET A 1 86 ? 10.401 1.055 -6.443 1.00 90.75 86 MET A C 1
ATOM 695 O O . MET A 1 86 ? 9.627 1.817 -5.876 1.00 90.75 86 MET A O 1
ATOM 699 N N . GLY A 1 87 ? 10.092 0.480 -7.606 1.00 90.69 87 GLY A N 1
ATOM 700 C CA . GLY A 1 87 ? 8.838 0.700 -8.323 1.00 90.69 87 GLY A CA 1
ATOM 701 C C . GLY A 1 87 ? 7.619 0.364 -7.468 1.00 90.69 87 GLY A C 1
ATOM 702 O O . GLY A 1 87 ? 6.709 1.183 -7.366 1.00 90.69 87 GLY A O 1
ATOM 703 N N . LEU A 1 88 ? 7.626 -0.783 -6.784 1.00 91.81 88 LEU A N 1
ATOM 704 C CA . LEU A 1 88 ? 6.572 -1.133 -5.832 1.00 91.81 88 LEU A CA 1
ATOM 705 C C . LEU A 1 88 ? 6.492 -0.162 -4.656 1.00 91.81 88 LEU A C 1
ATOM 707 O O . LEU A 1 88 ? 5.395 0.280 -4.316 1.00 91.81 88 LEU A O 1
ATOM 711 N N . ASP A 1 89 ? 7.626 0.194 -4.054 1.00 90.12 89 ASP A N 1
ATOM 712 C CA . ASP A 1 89 ? 7.656 1.104 -2.908 1.00 90.12 89 ASP A CA 1
ATOM 713 C C . ASP A 1 89 ? 7.035 2.464 -3.260 1.00 90.12 89 ASP A C 1
ATOM 715 O O . ASP A 1 89 ? 6.303 3.027 -2.454 1.00 90.12 89 ASP A O 1
ATOM 719 N N . TYR A 1 90 ? 7.250 2.976 -4.477 1.00 90.38 90 TYR A N 1
ATOM 720 C CA . TYR A 1 90 ? 6.642 4.234 -4.923 1.00 90.38 90 TYR A CA 1
ATOM 721 C C . TYR A 1 90 ? 5.175 4.088 -5.336 1.00 90.38 90 TYR A C 1
ATOM 723 O O . TYR A 1 90 ? 4.359 4.948 -5.009 1.00 90.38 90 TYR A O 1
ATOM 731 N N . LEU A 1 91 ? 4.829 3.025 -6.063 1.00 89.62 91 LEU A N 1
ATOM 732 C CA . LEU A 1 91 ? 3.482 2.837 -6.611 1.00 89.62 91 LEU A CA 1
ATOM 733 C C . LEU A 1 91 ? 2.454 2.402 -5.564 1.00 89.62 91 LEU A C 1
ATOM 735 O O . LEU A 1 91 ? 1.260 2.615 -5.759 1.00 89.62 91 LEU A O 1
ATOM 739 N N . THR A 1 92 ? 2.895 1.804 -4.457 1.00 89.50 92 THR A N 1
ATOM 740 C CA . THR A 1 92 ? 2.009 1.411 -3.349 1.00 89.50 92 THR A CA 1
ATOM 741 C C . THR A 1 92 ? 1.652 2.568 -2.419 1.00 89.50 92 THR A C 1
ATOM 743 O O . THR A 1 92 ? 0.726 2.436 -1.618 1.00 89.50 92 THR A O 1
ATOM 746 N N . ILE A 1 93 ? 2.335 3.714 -2.525 1.00 88.69 93 ILE A N 1
ATOM 747 C CA . ILE A 1 93 ? 1.996 4.899 -1.737 1.00 88.69 93 ILE A CA 1
ATOM 748 C C . ILE A 1 93 ? 0.662 5.455 -2.255 1.00 88.69 93 ILE A C 1
ATOM 750 O O . ILE A 1 93 ? 0.579 5.883 -3.410 1.00 88.69 93 ILE A O 1
ATOM 754 N N . PRO A 1 94 ? -0.390 5.511 -1.420 1.00 82.44 94 PRO A N 1
ATOM 755 C CA . PRO A 1 94 ? -1.654 6.091 -1.838 1.00 82.44 94 PRO A CA 1
ATOM 756 C C . PRO A 1 94 ? -1.460 7.577 -2.161 1.00 82.44 94 PRO A C 1
ATOM 758 O O . PRO A 1 94 ? -0.918 8.341 -1.362 1.00 82.44 94 PRO A O 1
ATOM 761 N N . THR A 1 95 ? -1.940 8.011 -3.328 1.00 81.75 95 THR A N 1
ATOM 762 C CA . THR A 1 95 ? -1.804 9.404 -3.796 1.00 81.75 95 THR A CA 1
ATOM 763 C C . THR A 1 95 ? -2.570 10.401 -2.918 1.00 81.75 95 THR A C 1
ATOM 765 O O . THR A 1 95 ? -2.277 11.595 -2.922 1.00 81.75 95 THR A O 1
ATOM 768 N N . THR A 1 96 ? -3.560 9.931 -2.155 1.00 81.38 96 THR A N 1
ATOM 769 C CA . THR A 1 96 ? -4.450 10.775 -1.350 1.00 81.38 96 THR A CA 1
ATOM 770 C C . THR A 1 96 ? -4.629 10.235 0.062 1.00 81.38 96 THR A C 1
ATOM 772 O O . THR A 1 96 ? -4.732 9.026 0.259 1.00 81.38 96 THR A O 1
ATOM 775 N N . SER A 1 97 ? -4.806 11.130 1.038 1.00 75.31 97 SER A N 1
ATOM 776 C CA . SER A 1 97 ? -5.204 10.785 2.414 1.00 75.31 97 SER A CA 1
ATOM 777 C C . SER A 1 97 ? -6.626 10.218 2.528 1.00 75.31 97 SER A C 1
ATOM 779 O O . SER A 1 97 ? -7.048 9.836 3.620 1.00 75.31 97 SER A O 1
ATOM 781 N N . THR A 1 98 ? -7.375 10.141 1.424 1.00 72.38 98 THR A N 1
ATOM 782 C CA . THR A 1 98 ? -8.792 9.761 1.395 1.00 72.38 98 THR A CA 1
ATOM 783 C C . THR A 1 98 ? -9.056 8.375 1.983 1.00 72.38 98 THR A C 1
ATOM 785 O O . THR A 1 98 ? -10.083 8.181 2.635 1.00 72.38 98 THR A O 1
ATOM 788 N N . ASP A 1 99 ? -8.137 7.421 1.828 1.00 73.94 99 ASP A N 1
ATOM 789 C CA . ASP A 1 99 ? -8.298 6.084 2.413 1.00 73.94 99 ASP A CA 1
ATOM 790 C C . ASP A 1 99 ? -8.193 6.111 3.936 1.00 73.94 99 ASP A C 1
ATOM 792 O O . ASP A 1 99 ? -9.033 5.542 4.637 1.00 73.94 99 ASP A O 1
ATOM 796 N N . VAL A 1 100 ? -7.222 6.857 4.458 1.00 76.88 100 VAL A N 1
ATOM 797 C CA . VAL A 1 100 ? -7.035 7.051 5.897 1.00 76.88 100 VAL A CA 1
ATOM 798 C C . VAL A 1 100 ? -8.241 7.788 6.486 1.00 76.88 100 VAL A C 1
ATOM 800 O O . VAL A 1 100 ? -8.813 7.354 7.485 1.00 76.88 100 VAL A O 1
ATOM 803 N N . GLU A 1 101 ? -8.714 8.844 5.824 1.00 80.75 101 GLU A N 1
ATOM 804 C CA . GLU A 1 101 ? -9.920 9.581 6.220 1.00 80.75 101 GLU A CA 1
ATOM 805 C C . GLU A 1 101 ? -11.178 8.705 6.203 1.00 80.75 101 GLU A C 1
ATOM 807 O O . GLU A 1 101 ? -12.001 8.776 7.119 1.00 80.75 101 GLU A O 1
ATOM 812 N N . ARG A 1 102 ? -11.326 7.830 5.201 1.00 81.38 102 ARG A N 1
ATOM 813 C CA . ARG A 1 102 ? -12.435 6.871 5.123 1.00 81.38 102 ARG A CA 1
ATOM 814 C C . ARG A 1 102 ? -12.377 5.872 6.277 1.00 81.38 102 ARG A C 1
ATOM 816 O O . ARG A 1 102 ? -13.423 5.572 6.860 1.00 81.38 102 ARG A O 1
ATOM 823 N N . VAL A 1 103 ? -11.189 5.379 6.628 1.00 79.44 103 VAL A N 1
ATOM 824 C CA . VAL A 1 103 ? -10.985 4.496 7.786 1.00 79.44 103 VAL A CA 1
ATOM 825 C C . VAL A 1 103 ? -11.351 5.217 9.086 1.00 79.44 103 VAL A C 1
ATOM 827 O O . VAL A 1 103 ? -12.110 4.663 9.879 1.00 79.44 103 VAL A O 1
ATOM 830 N N . PHE A 1 104 ? -10.925 6.467 9.285 1.00 76.94 104 PHE A N 1
ATOM 831 C CA . PHE A 1 104 ? -11.285 7.252 10.474 1.00 76.94 104 PHE A CA 1
ATOM 832 C C . PHE A 1 104 ? -12.776 7.595 10.549 1.00 76.94 104 PHE A C 1
ATOM 834 O O . PHE A 1 104 ? -13.386 7.485 11.614 1.00 76.94 104 PHE A O 1
ATOM 841 N N . SER A 1 105 ? -13.392 7.946 9.421 1.00 80.00 105 SER A N 1
ATOM 842 C CA . SER A 1 105 ? -14.829 8.221 9.346 1.00 80.00 105 SER A CA 1
ATOM 843 C C . SER A 1 105 ? -15.651 6.982 9.713 1.00 80.00 105 SER A C 1
ATOM 845 O O . SER A 1 105 ? -16.556 7.050 10.546 1.00 80.00 105 SER A O 1
ATOM 847 N N . ARG A 1 106 ? -15.270 5.810 9.185 1.00 75.25 106 ARG A N 1
ATOM 848 C CA . ARG A 1 106 ? -15.872 4.520 9.560 1.00 75.25 106 ARG A CA 1
ATOM 849 C C . ARG A 1 106 ? -15.556 4.131 11.006 1.00 75.25 106 ARG A C 1
ATOM 851 O O . ARG A 1 106 ? -16.411 3.562 11.679 1.00 75.25 106 ARG A O 1
ATOM 858 N N . GLY A 1 107 ? -14.371 4.479 11.503 1.00 70.69 107 GLY A N 1
ATOM 859 C CA . GLY A 1 107 ? -13.948 4.274 12.889 1.00 70.69 107 GLY A CA 1
ATOM 860 C C . GLY A 1 107 ? -14.847 4.970 13.911 1.00 70.69 107 GLY A C 1
ATOM 861 O O . GLY A 1 107 ? -15.017 4.468 15.020 1.00 70.69 107 GLY A O 1
ATOM 862 N N . ARG A 1 108 ? -15.533 6.053 13.528 1.00 69.56 108 ARG A N 1
ATOM 863 C CA . ARG A 1 108 ? -16.540 6.705 14.381 1.00 69.56 108 ARG A CA 1
ATOM 864 C C . ARG A 1 108 ? -17.693 5.769 14.774 1.00 69.56 108 ARG A C 1
ATOM 866 O O . ARG A 1 108 ? -18.271 5.953 15.839 1.00 69.56 108 ARG A O 1
ATOM 873 N N . PHE A 1 109 ? -18.003 4.749 13.967 1.00 67.56 109 PHE A N 1
ATOM 874 C CA . PHE A 1 109 ? -18.979 3.713 14.332 1.00 67.56 109 PHE A CA 1
ATOM 875 C C . PHE A 1 109 ? -18.428 2.684 15.329 1.00 67.56 109 PHE A C 1
ATOM 877 O O . PHE A 1 109 ? -19.205 2.102 16.079 1.00 67.56 109 PHE A O 1
ATOM 884 N N . LEU A 1 110 ? -17.108 2.457 15.350 1.00 64.56 110 LEU A N 1
ATOM 885 C CA . LEU A 1 110 ? -16.441 1.575 16.320 1.00 64.56 110 LEU A CA 1
ATOM 886 C C . LEU A 1 110 ? -16.277 2.234 17.697 1.00 64.56 110 LEU A C 1
ATOM 888 O O . LEU A 1 110 ? -16.255 1.536 18.710 1.00 64.56 110 LEU A O 1
ATOM 892 N N . LEU A 1 111 ? -16.225 3.568 17.735 1.00 65.12 111 LEU A N 1
ATOM 893 C CA . LEU A 1 111 ? -16.196 4.395 18.943 1.00 65.12 111 LEU A CA 1
ATOM 894 C C . LEU A 1 111 ? -17.538 5.125 19.157 1.00 65.12 111 LEU A C 1
ATOM 896 O O . LEU A 1 111 ? -17.573 6.360 19.147 1.00 65.12 111 LEU A O 1
ATOM 900 N N . PRO A 1 112 ? -18.673 4.421 19.339 1.00 64.88 112 PRO A N 1
ATOM 901 C CA . PRO A 1 112 ? -19.882 5.101 19.765 1.00 64.88 112 PRO A CA 1
ATOM 902 C C . PRO A 1 112 ? -19.632 5.724 21.145 1.00 64.88 112 PRO A C 1
ATOM 904 O O . PRO A 1 112 ? -18.885 5.179 21.958 1.00 64.88 112 PRO A O 1
ATOM 907 N N . TYR A 1 113 ? -20.319 6.830 21.432 1.00 60.22 113 TYR A N 1
ATOM 908 C CA . TYR A 1 113 ? -20.259 7.628 22.673 1.00 60.22 113 TYR A CA 1
ATOM 909 C C . TYR A 1 113 ? -20.484 6.842 23.985 1.00 60.22 113 TYR A C 1
ATOM 911 O O . TYR A 1 113 ? -20.438 7.414 25.071 1.00 60.22 113 TYR A O 1
ATOM 919 N N . VAL A 1 114 ? -20.757 5.539 23.892 1.00 58.47 114 VAL A N 1
ATOM 920 C CA . VAL A 1 114 ? -20.996 4.599 24.991 1.00 58.47 114 VAL A CA 1
ATOM 921 C C . VAL A 1 114 ? -19.706 3.861 25.408 1.00 58.47 114 VAL A C 1
ATOM 923 O O . VAL A 1 114 ? -19.619 3.379 26.533 1.00 58.47 114 VAL A O 1
ATOM 926 N N . ARG A 1 115 ? -18.665 3.803 24.557 1.00 63.22 115 ARG A N 1
ATOM 927 C CA . ARG A 1 115 ? -17.378 3.123 24.834 1.00 63.22 115 ARG A CA 1
ATOM 928 C C . ARG A 1 115 ? -16.246 4.109 25.174 1.00 63.22 115 ARG A C 1
ATOM 930 O O . ARG A 1 115 ? -15.194 4.106 24.547 1.00 63.22 115 ARG A O 1
ATOM 937 N N . ASN A 1 116 ? -16.438 4.934 26.205 1.00 64.75 116 ASN A N 1
ATOM 938 C CA . ASN A 1 116 ? -15.502 6.019 26.569 1.00 64.75 116 ASN A CA 1
ATOM 939 C C . ASN A 1 116 ? -14.258 5.588 27.381 1.00 64.75 116 ASN A C 1
ATOM 941 O O . ASN A 1 116 ? -13.498 6.447 27.816 1.00 64.75 116 ASN A O 1
ATOM 945 N N . ARG A 1 117 ? -14.046 4.286 27.629 1.00 74.12 117 ARG A N 1
ATOM 946 C CA . ARG A 1 117 ? -12.889 3.765 28.397 1.00 74.12 117 ARG A CA 1
ATOM 947 C C . ARG A 1 117 ? -11.959 2.866 27.577 1.00 74.12 117 ARG A C 1
ATOM 949 O O . ARG A 1 117 ? -11.204 2.090 28.151 1.00 74.12 117 ARG A O 1
ATOM 956 N N . LEU A 1 118 ? -12.026 2.942 26.250 1.00 78.12 118 LEU A N 1
ATOM 957 C CA . LEU A 1 118 ? -11.128 2.175 25.396 1.00 78.12 118 LEU A CA 1
ATOM 958 C C . LEU A 1 118 ? -9.760 2.867 25.320 1.00 78.12 118 LEU A C 1
ATOM 960 O O . LEU A 1 118 ? -9.692 4.079 25.110 1.00 78.12 118 LEU A O 1
ATOM 964 N N . SER A 1 119 ? -8.673 2.113 25.492 1.00 82.56 119 SER A N 1
ATOM 965 C CA . SER A 1 119 ? -7.325 2.656 25.308 1.00 82.56 119 SER A CA 1
ATOM 966 C C . SER A 1 119 ? -7.065 2.967 23.827 1.00 82.56 119 SER A C 1
ATOM 968 O O . SER A 1 119 ? -7.742 2.452 22.926 1.00 82.56 119 SER A O 1
ATOM 970 N N . ALA A 1 120 ? -6.064 3.810 23.559 1.00 81.19 120 ALA A N 1
ATOM 971 C CA . ALA A 1 120 ? -5.641 4.106 22.192 1.00 81.19 120 ALA A CA 1
ATOM 972 C C . ALA A 1 120 ? -5.178 2.838 21.452 1.00 81.19 120 ALA A C 1
ATOM 974 O O . ALA A 1 120 ? -5.462 2.678 20.265 1.00 81.19 120 ALA A O 1
ATOM 975 N N . ASP A 1 121 ? -4.528 1.914 22.162 1.00 80.25 121 ASP A N 1
ATOM 976 C CA . ASP A 1 121 ? -4.016 0.675 21.580 1.00 80.25 121 ASP A CA 1
ATOM 977 C C . ASP A 1 121 ? -5.138 -0.288 21.207 1.00 80.25 121 ASP A C 1
ATOM 979 O O . ASP A 1 121 ? -5.174 -0.775 20.078 1.00 80.25 121 ASP A O 1
ATOM 983 N N . THR A 1 122 ? -6.123 -0.478 22.087 1.00 83.38 122 THR A N 1
ATOM 984 C CA . THR A 1 122 ? -7.292 -1.310 21.777 1.00 83.38 122 THR A CA 1
ATOM 985 C C . THR A 1 122 ? -8.127 -0.693 20.652 1.00 83.38 122 THR A C 1
ATOM 987 O O . THR A 1 122 ? -8.622 -1.406 19.783 1.00 83.38 122 THR A O 1
ATOM 990 N N . THR A 1 123 ? -8.236 0.638 20.605 1.00 81.94 123 THR A N 1
ATOM 991 C CA . THR A 1 123 ? -8.893 1.339 19.490 1.00 81.94 123 THR A CA 1
ATOM 992 C C . THR A 1 123 ? -8.193 1.054 18.161 1.00 81.94 123 THR A C 1
ATOM 994 O O . THR A 1 123 ? -8.853 0.705 17.183 1.00 81.94 123 THR A O 1
ATOM 997 N N . ARG A 1 124 ? -6.857 1.159 18.124 1.00 84.31 124 ARG A N 1
ATOM 998 C CA . ARG A 1 124 ? -6.052 0.859 16.932 1.00 84.31 124 ARG A CA 1
ATOM 999 C C . ARG A 1 124 ? -6.238 -0.593 16.493 1.00 84.31 124 ARG A C 1
ATOM 1001 O O . ARG A 1 124 ? -6.523 -0.829 15.323 1.00 84.31 124 ARG A O 1
ATOM 1008 N N . ALA A 1 125 ? -6.150 -1.537 17.432 1.00 86.75 125 ALA A N 1
ATOM 1009 C CA . ALA A 1 125 ? -6.328 -2.961 17.164 1.00 86.75 125 ALA A CA 1
ATOM 1010 C C . ALA A 1 125 ? -7.701 -3.260 16.542 1.00 86.75 125 ALA A C 1
ATOM 1012 O O . ALA A 1 125 ? -7.771 -3.936 15.521 1.00 86.75 125 ALA A O 1
ATOM 1013 N N . LEU A 1 126 ? -8.787 -2.687 17.076 1.00 85.25 126 LEU A N 1
ATOM 1014 C CA . LEU A 1 126 ? -10.132 -2.865 16.515 1.00 85.25 126 LEU A CA 1
ATOM 1015 C C . LEU A 1 126 ? -10.275 -2.283 15.101 1.00 85.25 126 LEU A C 1
ATOM 1017 O O . LEU A 1 126 ? -10.965 -2.865 14.262 1.00 85.25 126 LEU A O 1
ATOM 1021 N N . MET A 1 127 ? -9.645 -1.137 14.822 1.00 83.94 127 MET A N 1
ATOM 1022 C CA . MET A 1 127 ? -9.669 -0.536 13.484 1.00 83.94 127 MET A CA 1
ATOM 1023 C C . MET A 1 127 ? -8.922 -1.407 12.466 1.00 83.94 127 MET A C 1
ATOM 1025 O O . MET A 1 127 ? -9.449 -1.636 11.376 1.00 83.94 127 MET A O 1
ATOM 1029 N N . CYS A 1 128 ? -7.749 -1.932 12.836 1.00 86.19 128 CYS A N 1
ATOM 1030 C CA . CYS A 1 128 ? -6.987 -2.881 12.021 1.00 86.19 128 CYS A CA 1
ATOM 1031 C C . CYS A 1 128 ? -7.773 -4.176 11.791 1.00 86.19 128 CYS A C 1
ATOM 1033 O O . CYS A 1 128 ? -7.995 -4.546 10.642 1.00 86.19 128 CYS A O 1
ATOM 1035 N N . LEU A 1 129 ? -8.284 -4.794 12.862 1.00 86.25 129 LEU A N 1
ATOM 1036 C CA . LEU A 1 129 ? -9.057 -6.037 12.812 1.00 86.25 129 LEU A CA 1
ATOM 1037 C C . LEU A 1 129 ? -10.243 -5.924 11.849 1.00 86.25 129 LEU A C 1
ATOM 1039 O O . LEU A 1 129 ? -10.433 -6.767 10.976 1.00 86.25 129 LEU A O 1
ATOM 1043 N N . ARG A 1 130 ? -11.012 -4.833 11.951 1.00 84.69 130 ARG A N 1
ATOM 1044 C CA . ARG A 1 130 ? -12.144 -4.585 11.053 1.00 84.69 130 ARG A CA 1
ATOM 1045 C C . ARG A 1 130 ? -11.703 -4.460 9.594 1.00 84.69 130 ARG A C 1
ATOM 1047 O O . ARG A 1 130 ? -12.394 -4.956 8.711 1.00 84.69 130 ARG A O 1
ATOM 1054 N N . GLN A 1 131 ? -10.610 -3.748 9.326 1.00 85.62 131 GLN A N 1
ATOM 1055 C CA . GLN A 1 131 ? -10.132 -3.548 7.959 1.00 85.62 131 GLN A CA 1
ATOM 1056 C C . GLN A 1 131 ? -9.581 -4.847 7.359 1.00 85.62 131 GLN A C 1
ATOM 1058 O O . GLN A 1 131 ? -9.874 -5.144 6.207 1.00 85.62 131 GLN A O 1
ATOM 1063 N N . TRP A 1 132 ? -8.841 -5.636 8.136 1.00 88.56 132 TRP A N 1
ATOM 1064 C CA . TRP A 1 132 ? -8.314 -6.936 7.721 1.00 88.56 132 TRP A CA 1
ATOM 1065 C C . TRP A 1 132 ? -9.423 -7.960 7.465 1.00 88.56 132 TRP A C 1
ATOM 1067 O O . TRP A 1 132 ? -9.389 -8.630 6.437 1.00 88.56 132 TRP A O 1
ATOM 1077 N N . SER A 1 133 ? -10.454 -8.004 8.316 1.00 86.12 133 SER A N 1
ATOM 1078 C CA . SER A 1 133 ?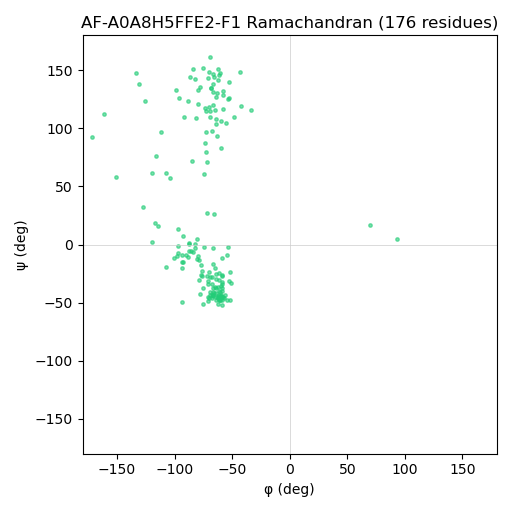 -11.655 -8.823 8.086 1.00 86.12 133 SER A CA 1
ATOM 1079 C C . SER A 1 133 ? -12.369 -8.436 6.782 1.00 86.12 133 SER A C 1
ATOM 1081 O O . SER A 1 133 ? -12.681 -9.301 5.972 1.00 86.12 133 SER A O 1
ATOM 1083 N N . LEU A 1 134 ? -12.533 -7.136 6.489 1.00 84.94 134 LEU A N 1
ATOM 1084 C CA . LEU A 1 134 ? -13.113 -6.691 5.210 1.00 84.94 134 LEU A CA 1
ATOM 1085 C C . LEU A 1 134 ? -12.271 -7.059 3.982 1.00 84.94 134 LEU A C 1
ATOM 1087 O O . LEU A 1 134 ? -12.816 -7.137 2.883 1.00 84.94 134 LEU A O 1
ATOM 1091 N N . MET A 1 135 ? -10.962 -7.244 4.156 1.00 85.94 135 MET A N 1
ATOM 1092 C CA . MET A 1 135 ? -10.054 -7.706 3.103 1.00 85.94 135 MET A CA 1
ATOM 1093 C C . MET A 1 135 ? -9.974 -9.239 3.025 1.00 85.94 135 MET A C 1
ATOM 1095 O O . MET A 1 135 ? -9.235 -9.749 2.191 1.00 85.94 135 MET A O 1
ATOM 1099 N N . GLY A 1 136 ? -10.711 -9.969 3.872 1.00 85.75 136 GLY A N 1
ATOM 1100 C CA . GLY A 1 136 ? -10.674 -11.433 3.925 1.00 85.75 136 GLY A CA 1
ATOM 1101 C C . GLY A 1 136 ? -9.361 -12.000 4.470 1.00 85.75 136 GLY A C 1
ATOM 1102 O O . GLY A 1 136 ? -9.079 -13.173 4.268 1.00 85.75 136 GLY A O 1
ATOM 1103 N N . LEU A 1 137 ? -8.552 -11.179 5.149 1.00 85.50 137 LEU A N 1
ATOM 1104 C CA . LEU A 1 137 ? -7.291 -11.614 5.766 1.00 85.50 137 LEU A CA 1
ATOM 1105 C C . LEU A 1 137 ? -7.502 -12.318 7.111 1.00 85.50 137 LEU A C 1
ATOM 1107 O O . LEU A 1 137 ? -6.557 -12.853 7.678 1.00 85.50 137 LEU A O 1
ATOM 1111 N N . ILE A 1 138 ? -8.722 -12.265 7.643 1.00 86.38 138 ILE A N 1
ATOM 1112 C CA . ILE A 1 138 ? -9.108 -12.888 8.905 1.00 86.38 138 ILE A CA 1
ATOM 1113 C C . ILE A 1 138 ? -10.304 -13.777 8.610 1.00 86.38 138 ILE A C 1
ATOM 1115 O O . ILE A 1 138 ? -11.307 -13.281 8.094 1.00 86.38 138 ILE A O 1
ATOM 1119 N N . GLN A 1 139 ? -10.192 -15.062 8.941 1.00 85.38 139 GLN A N 1
ATOM 1120 C CA . GLN A 1 139 ? -11.309 -15.995 8.848 1.00 85.38 139 GLN A CA 1
ATOM 1121 C C . GLN A 1 139 ? -12.235 -15.783 10.047 1.00 85.38 139 GLN A C 1
ATOM 1123 O O . GLN A 1 139 ? -11.782 -15.631 11.187 1.00 85.38 139 GLN A O 1
ATOM 1128 N N . ASP A 1 140 ? -13.543 -15.753 9.803 1.00 83.12 140 ASP A N 1
ATOM 1129 C CA . ASP A 1 140 ? -14.527 -15.537 10.866 1.00 83.12 140 ASP A CA 1
ATOM 1130 C C . ASP A 1 140 ? -14.492 -16.693 11.885 1.00 83.12 140 ASP A C 1
ATOM 1132 O O . ASP A 1 140 ? -14.724 -16.487 13.078 1.00 83.12 140 ASP A O 1
ATOM 1136 N N . GLU A 1 141 ? -14.125 -17.898 11.444 1.00 83.25 141 GLU A N 1
ATOM 1137 C CA . GLU A 1 141 ? -13.886 -19.077 12.276 1.00 83.25 141 GLU A CA 1
ATOM 1138 C C . GLU A 1 141 ? -12.830 -18.825 13.362 1.00 83.25 141 GLU A C 1
ATOM 1140 O O . GLU A 1 141 ? -13.046 -19.187 14.525 1.00 83.25 141 GLU A O 1
ATOM 1145 N N . ASP A 1 142 ? -11.725 -18.160 13.014 1.00 84.88 142 ASP A N 1
ATOM 1146 C CA . ASP A 1 142 ? -10.639 -17.848 13.948 1.00 84.88 142 ASP A CA 1
ATOM 1147 C C . ASP A 1 142 ? -11.117 -16.850 15.003 1.00 84.88 142 ASP A C 1
ATOM 1149 O O . ASP A 1 142 ? -10.934 -17.056 16.206 1.00 84.88 142 ASP A O 1
ATOM 1153 N N . VAL A 1 143 ? -11.835 -15.806 14.573 1.00 82.31 143 VAL A N 1
ATOM 1154 C CA . VAL A 1 143 ? -12.414 -14.798 15.476 1.00 82.31 143 VAL A CA 1
ATOM 1155 C C . VAL A 1 143 ? -13.387 -15.447 16.457 1.00 82.31 143 VAL A C 1
ATOM 1157 O O . VAL A 1 143 ? -13.352 -15.165 17.657 1.00 82.31 143 VAL A O 1
ATOM 1160 N N . MET A 1 144 ? -14.243 -16.343 15.967 1.00 83.44 144 MET A N 1
ATOM 1161 C CA . MET A 1 144 ? -15.216 -17.058 16.791 1.00 83.44 144 MET A CA 1
ATOM 1162 C C . MET A 1 144 ? -14.562 -18.057 17.744 1.00 83.44 144 MET A C 1
ATOM 1164 O O . MET A 1 144 ? -15.128 -18.342 18.800 1.00 83.44 144 MET A O 1
ATOM 1168 N N . THR A 1 145 ? -13.399 -18.599 17.390 1.00 84.50 145 THR A N 1
ATOM 1169 C CA . THR A 1 145 ? -12.611 -19.474 18.263 1.00 84.50 145 THR A CA 1
ATOM 1170 C C . THR A 1 145 ? -11.993 -18.667 19.398 1.00 84.50 145 THR A C 1
ATOM 1172 O O . THR A 1 145 ? -12.200 -19.009 20.562 1.00 84.50 145 THR A O 1
ATOM 1175 N N . VAL A 1 146 ? -11.347 -17.540 19.082 1.00 83.00 146 VAL A N 1
ATOM 1176 C CA . VAL A 1 146 ? -10.761 -16.630 20.078 1.00 83.00 146 VAL A CA 1
ATOM 1177 C C . VAL A 1 146 ? -11.829 -16.075 21.023 1.00 83.00 146 VAL A C 1
ATOM 1179 O O . VAL A 1 146 ? -11.622 -16.038 22.231 1.00 83.00 146 VAL A O 1
ATOM 1182 N N . ALA A 1 147 ? -13.009 -15.716 20.510 1.00 82.06 147 ALA A N 1
ATOM 1183 C CA . ALA A 1 147 ? -14.103 -15.177 21.321 1.00 82.06 147 ALA A CA 1
ATOM 1184 C C . ALA A 1 147 ? -14.705 -16.179 22.328 1.00 82.06 147 ALA A C 1
ATOM 1186 O O . ALA A 1 147 ? -15.424 -15.768 23.237 1.00 82.06 147 ALA A O 1
ATOM 1187 N N . LYS A 1 148 ? -14.454 -17.485 22.159 1.00 87.19 148 LYS A N 1
ATOM 1188 C CA . LYS A 1 148 ? -14.910 -18.544 23.076 1.00 87.19 148 LYS A CA 1
ATOM 1189 C C . LYS A 1 148 ? -13.872 -18.905 24.135 1.00 87.19 148 LYS A C 1
ATOM 1191 O O . LYS A 1 148 ? -14.190 -19.695 25.025 1.00 87.19 148 LYS A O 1
ATOM 1196 N N . LEU A 1 149 ? -12.646 -18.392 24.022 1.00 80.62 149 LEU A N 1
ATOM 1197 C CA . LEU A 1 149 ? -11.607 -18.651 25.009 1.00 80.62 149 LEU A CA 1
ATOM 1198 C C . LEU A 1 149 ? -11.998 -18.022 26.356 1.00 80.62 149 LEU A C 1
ATOM 1200 O O . LEU A 1 149 ? -12.629 -16.962 26.379 1.00 80.62 149 LEU A O 1
ATOM 1204 N N . PRO A 1 150 ? -11.664 -18.679 27.480 1.00 78.94 150 PRO A N 1
ATOM 1205 C CA . PRO A 1 150 ? -11.911 -18.115 28.799 1.00 78.94 150 PRO A CA 1
ATOM 1206 C C . PRO A 1 150 ? -11.138 -16.801 28.968 1.00 78.94 150 PRO A C 1
ATOM 1208 O O . PRO A 1 150 ? -10.028 -16.655 28.452 1.00 78.94 150 PRO A O 1
ATOM 1211 N N . GLU A 1 151 ? -11.719 -15.850 29.704 1.00 74.50 151 GLU A N 1
ATOM 1212 C CA . GLU A 1 151 ? -10.988 -14.652 30.116 1.00 74.50 151 GLU A CA 1
ATOM 1213 C C . GLU A 1 151 ? -9.750 -15.069 30.917 1.00 74.50 151 GLU A C 1
ATOM 1215 O O . GLU A 1 151 ? -9.824 -15.906 31.818 1.00 74.50 151 GLU A O 1
ATOM 1220 N N . ILE A 1 152 ? -8.599 -14.498 30.566 1.00 70.25 152 ILE A N 1
ATOM 1221 C CA . ILE A 1 152 ? -7.354 -14.731 31.292 1.00 70.25 152 ILE A CA 1
ATOM 1222 C C . ILE A 1 152 ? -7.504 -14.054 32.657 1.00 70.25 152 ILE A C 1
ATOM 1224 O O . ILE A 1 152 ? -7.617 -12.829 32.733 1.00 70.25 152 ILE A O 1
ATOM 1228 N N . GLU A 1 153 ? -7.516 -14.838 33.735 1.00 58.53 153 GLU A N 1
ATOM 1229 C CA . GLU A 1 153 ? -7.479 -14.296 35.093 1.00 58.53 153 GLU A CA 1
ATOM 1230 C C . GLU A 1 153 ? -6.111 -13.647 35.332 1.00 58.53 153 GLU A C 1
ATOM 1232 O O . GLU A 1 153 ? -5.121 -14.314 35.637 1.00 58.53 153 GLU A O 1
ATOM 1237 N N . VAL A 1 154 ? -6.043 -12.323 35.179 1.00 55.72 154 VAL A N 1
ATOM 1238 C CA . VAL A 1 154 ? -4.864 -11.539 35.554 1.00 55.72 154 VAL A CA 1
ATOM 1239 C C . VAL A 1 154 ? -4.836 -11.453 37.079 1.00 55.72 154 VAL A C 1
ATOM 1241 O O . VAL A 1 154 ? -5.408 -10.554 37.690 1.00 55.72 154 VAL A O 1
ATOM 1244 N N . SER A 1 155 ? -4.222 -12.451 37.708 1.00 49.22 155 SER A N 1
ATOM 1245 C CA . SER A 1 155 ? -3.870 -12.410 39.124 1.00 49.22 155 SER A CA 1
ATOM 1246 C C . SER A 1 155 ? -2.804 -11.331 39.332 1.00 49.22 155 SER A C 1
ATOM 1248 O O . SER A 1 155 ? -1.702 -11.448 38.798 1.00 49.22 155 SER A O 1
ATOM 1250 N N . ASP A 1 156 ? -3.099 -10.319 40.158 1.00 56.41 156 ASP A N 1
ATOM 1251 C CA . ASP A 1 156 ? -2.159 -9.259 40.582 1.00 56.41 156 ASP A CA 1
ATOM 1252 C C . ASP A 1 156 ? -0.846 -9.802 41.201 1.00 56.41 156 ASP A C 1
ATOM 1254 O O . ASP A 1 156 ? 0.083 -9.041 41.467 1.00 56.41 156 ASP A O 1
ATOM 1258 N N . GLN A 1 157 ? -0.756 -11.112 41.460 1.00 50.12 157 GLN A N 1
ATOM 1259 C CA . GLN A 1 157 ? 0.403 -11.783 42.055 1.00 50.12 157 GLN A CA 1
ATOM 1260 C C . GLN A 1 157 ? 1.329 -12.447 41.022 1.00 50.12 157 GLN A C 1
ATOM 1262 O O . GLN A 1 157 ? 2.436 -12.824 41.391 1.00 50.12 157 GLN A O 1
ATOM 1267 N N . ASN A 1 158 ? 0.926 -12.537 39.748 1.00 47.66 158 ASN A N 1
ATOM 1268 C CA . ASN A 1 158 ? 1.708 -13.151 38.670 1.00 47.66 158 ASN A CA 1
ATOM 1269 C C . ASN A 1 158 ? 2.013 -12.124 37.570 1.00 47.66 158 ASN A C 1
ATOM 1271 O O . ASN A 1 158 ? 1.629 -12.293 36.418 1.00 47.66 158 ASN A O 1
ATOM 1275 N N . ALA A 1 159 ? 2.742 -11.063 37.919 1.00 50.66 159 ALA A N 1
ATOM 1276 C CA . ALA A 1 159 ? 3.423 -10.203 36.944 1.00 50.66 159 ALA A CA 1
ATOM 1277 C C . ALA A 1 159 ? 4.646 -10.903 36.306 1.00 50.66 159 ALA A C 1
ATOM 1279 O O . ALA A 1 159 ? 5.620 -10.247 35.944 1.00 50.66 159 ALA A O 1
ATOM 1280 N N . GLU A 1 160 ? 4.623 -12.234 36.234 1.00 51.00 160 GLU A N 1
ATOM 1281 C CA . GLU A 1 160 ? 5.541 -13.004 35.412 1.00 51.00 160 GLU A CA 1
ATOM 1282 C C . GLU A 1 160 ? 4.879 -13.109 34.044 1.00 51.00 160 GLU A C 1
ATOM 1284 O O . GLU A 1 160 ? 3.715 -13.505 33.940 1.00 51.00 160 GLU A O 1
ATOM 1289 N N . ASP A 1 161 ? 5.597 -12.661 33.019 1.00 56.19 161 ASP A N 1
ATOM 1290 C CA . ASP A 1 161 ? 5.194 -12.761 31.625 1.00 56.19 161 ASP A CA 1
ATOM 1291 C C . ASP A 1 161 ? 4.602 -14.154 31.374 1.00 56.19 161 ASP A C 1
ATOM 1293 O O . ASP A 1 161 ? 5.268 -15.164 31.601 1.00 56.19 161 ASP A O 1
ATOM 1297 N N . ILE A 1 162 ? 3.330 -14.223 30.967 1.00 61.6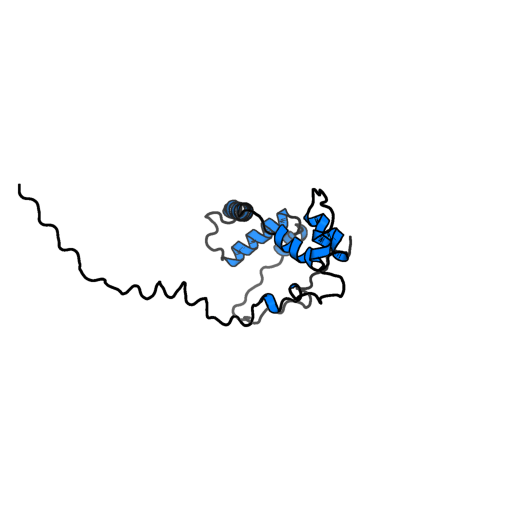6 162 ILE A N 1
ATOM 1298 C CA . ILE A 1 162 ? 2.732 -15.490 30.542 1.00 61.66 162 ILE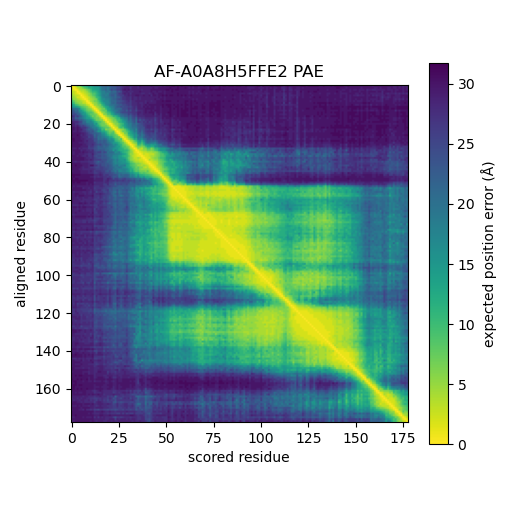 A CA 1
ATOM 1299 C C . ILE A 1 162 ? 3.580 -15.960 29.363 1.00 61.66 162 ILE A C 1
ATOM 1301 O O . ILE A 1 162 ? 3.520 -15.369 28.284 1.00 61.66 162 ILE A O 1
ATOM 1305 N N . GLU A 1 163 ? 4.404 -16.979 29.595 1.00 65.44 163 GLU A N 1
ATOM 1306 C CA . GLU A 1 163 ? 5.281 -17.545 28.581 1.00 65.44 163 GLU A CA 1
ATOM 1307 C C . GLU A 1 163 ? 4.382 -18.149 27.497 1.00 65.44 163 GLU A C 1
ATOM 1309 O O . GLU A 1 163 ? 3.703 -19.161 27.705 1.00 65.44 163 GLU A O 1
ATOM 1314 N N . MET A 1 164 ? 4.270 -17.442 26.368 1.00 72.88 164 MET A N 1
ATOM 1315 C CA . MET A 1 164 ? 3.477 -17.915 25.241 1.00 72.88 164 MET A CA 1
ATOM 1316 C C . MET A 1 164 ? 4.094 -19.223 24.733 1.00 72.88 164 MET A C 1
ATOM 1318 O O . MET A 1 164 ? 5.322 -19.336 24.704 1.00 72.88 164 MET A O 1
ATOM 1322 N N . PRO A 1 165 ? 3.279 -20.211 24.326 1.00 73.44 165 PRO A N 1
ATOM 1323 C CA . PRO A 1 165 ? 3.795 -21.464 23.791 1.00 73.44 165 PRO A CA 1
ATOM 1324 C C . PRO A 1 165 ? 4.794 -21.219 22.653 1.00 73.44 165 PRO A C 1
ATOM 1326 O O . PRO A 1 165 ? 4.561 -20.355 21.802 1.00 73.44 165 PRO A O 1
ATOM 1329 N N . GLU A 1 166 ? 5.881 -21.996 22.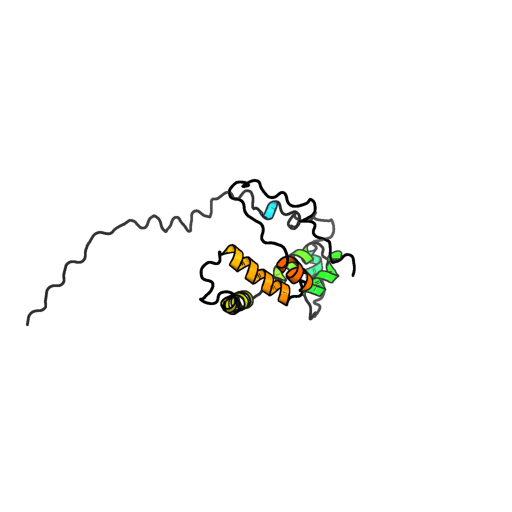618 1.00 73.81 166 GLU A N 1
ATOM 1330 C CA . GLU A 1 166 ? 6.837 -21.965 21.505 1.00 73.81 166 GLU A CA 1
ATOM 1331 C C . GLU A 1 166 ? 6.094 -22.158 20.171 1.00 73.81 166 GLU A C 1
ATOM 1333 O O . GLU A 1 166 ? 5.331 -23.112 20.008 1.00 73.81 166 GLU A O 1
ATOM 1338 N N . GLY A 1 167 ? 6.299 -21.225 19.236 1.00 71.06 167 GLY A N 1
ATOM 1339 C CA . GLY A 1 167 ? 5.651 -21.219 17.920 1.00 71.06 167 GLY A CA 1
ATOM 1340 C C . GLY A 1 167 ? 4.355 -20.404 17.817 1.00 71.06 167 GLY A C 1
ATOM 1341 O O . GLY A 1 167 ? 3.740 -20.385 16.756 1.00 71.06 167 GLY A O 1
ATOM 1342 N N . TYR A 1 168 ? 3.932 -19.684 18.868 1.00 70.88 168 TYR A N 1
ATOM 1343 C CA . TYR A 1 168 ? 2.780 -18.767 18.766 1.00 70.88 168 TYR A CA 1
ATOM 1344 C C . TYR A 1 168 ? 2.973 -17.672 17.696 1.00 70.88 168 TYR A C 1
ATOM 1346 O O . TYR A 1 168 ? 2.011 -17.262 17.050 1.00 70.88 168 TYR A O 1
ATOM 1354 N N . ASP A 1 169 ? 4.218 -17.235 17.488 1.00 72.06 169 ASP A N 1
ATOM 1355 C CA . ASP A 1 169 ? 4.587 -16.202 16.511 1.00 72.06 169 ASP A CA 1
ATOM 1356 C C . ASP A 1 169 ? 5.001 -16.770 15.137 1.00 72.06 169 ASP A C 1
ATOM 1358 O O . ASP A 1 169 ? 5.474 -16.023 14.275 1.00 72.06 169 ASP A O 1
ATOM 1362 N N . ASP A 1 170 ? 4.844 -18.078 14.904 1.00 77.69 170 ASP A N 1
ATOM 1363 C CA . ASP A 1 170 ? 5.210 -18.685 13.626 1.00 77.69 170 ASP A CA 1
ATOM 1364 C C . ASP A 1 170 ? 4.257 -18.210 12.521 1.00 77.69 170 ASP A C 1
ATOM 1366 O O . ASP A 1 170 ? 3.083 -18.580 12.450 1.00 77.69 170 ASP A O 1
ATOM 1370 N N . ILE A 1 171 ? 4.782 -17.388 11.611 1.00 61.22 171 ILE A N 1
ATOM 1371 C CA . ILE A 1 171 ? 4.075 -17.005 10.390 1.00 61.22 171 ILE A CA 1
ATOM 1372 C C . ILE A 1 171 ? 4.087 -18.223 9.467 1.00 61.22 171 ILE A C 1
ATOM 1374 O O . ILE A 1 171 ? 5.062 -18.480 8.761 1.00 61.22 171 ILE A O 1
ATOM 1378 N N . VAL A 1 172 ? 2.998 -18.988 9.483 1.00 59.09 172 VAL A N 1
ATOM 1379 C CA . VAL A 1 172 ? 2.770 -20.043 8.495 1.00 59.09 172 VAL A CA 1
ATOM 1380 C C . VAL A 1 172 ? 2.623 -19.365 7.133 1.00 59.09 172 VAL A C 1
ATOM 1382 O O . VAL A 1 172 ? 1.702 -18.572 6.930 1.00 59.09 172 VAL A O 1
ATOM 1385 N N . ASP A 1 173 ? 3.541 -19.637 6.204 1.00 49.78 173 ASP A N 1
ATOM 1386 C CA . ASP A 1 173 ? 3.463 -19.135 4.832 1.00 49.78 173 ASP A CA 1
ATOM 1387 C C . ASP A 1 173 ? 2.208 -19.709 4.154 1.00 49.78 173 ASP A C 1
ATOM 1389 O O . ASP A 1 173 ? 2.230 -20.790 3.560 1.00 49.78 173 ASP A O 1
ATOM 1393 N N . VAL A 1 174 ? 1.107 -18.950 4.210 1.00 55.84 174 VAL A N 1
ATOM 1394 C CA . VAL A 1 174 ? -0.193 -19.242 3.566 1.00 55.84 174 VAL A CA 1
ATOM 1395 C C . VAL A 1 174 ? -0.059 -19.387 2.036 1.00 55.84 174 VAL A C 1
ATOM 1397 O O . VAL A 1 174 ? -0.965 -19.856 1.358 1.00 55.84 174 VAL A O 1
ATOM 1400 N N . LEU A 1 175 ? 1.096 -19.012 1.480 1.00 48.69 175 LEU A N 1
ATOM 1401 C CA . LEU A 1 175 ? 1.435 -19.102 0.060 1.00 48.69 175 LEU A CA 1
ATOM 1402 C C . LEU A 1 175 ? 2.052 -20.446 -0.359 1.00 48.69 175 LEU A C 1
ATOM 1404 O O . LEU A 1 175 ? 2.404 -20.598 -1.523 1.00 48.69 175 LEU A O 1
ATOM 1408 N N . SER A 1 176 ? 2.200 -21.411 0.552 1.00 48.19 176 SER A N 1
ATOM 1409 C CA . SER A 1 176 ? 2.768 -22.728 0.215 1.00 48.19 176 SER A CA 1
ATOM 1410 C C . SER A 1 176 ? 1.771 -23.671 -0.484 1.00 48.19 176 SER A C 1
ATOM 1412 O O . SER A 1 176 ? 2.200 -24.673 -1.051 1.00 48.19 176 SER A O 1
ATOM 1414 N N . ASP A 1 177 ? 0.472 -23.342 -0.463 1.00 45.44 177 ASP A N 1
ATOM 1415 C CA . ASP A 1 177 ? -0.635 -24.176 -0.973 1.00 45.44 177 ASP A CA 1
ATOM 1416 C C . ASP A 1 177 ? -1.381 -23.579 -2.197 1.00 45.44 177 ASP A C 1
ATOM 1418 O O . ASP A 1 177 ? -2.474 -24.038 -2.543 1.00 45.44 177 ASP A O 1
ATOM 1422 N N . MET A 1 178 ? -0.807 -22.585 -2.892 1.00 41.97 178 MET A N 1
ATOM 1423 C CA . MET A 1 178 ? -1.272 -22.115 -4.218 1.00 41.97 178 MET A CA 1
ATOM 1424 C C . MET A 1 178 ? -0.210 -22.333 -5.293 1.00 41.97 178 MET A C 1
ATOM 1426 O O . MET A 1 178 ? -0.608 -22.697 -6.424 1.00 41.97 178 MET A O 1
#

Foldseek 3Di:
DDDDDDDDDDPDDPPPPPPVVCPPPVVPPDPPVDDPLCPPPVNPPDDPDPDPDLVVVVVPDDDDDDPDPLVVLVVCCVSRVPVSVVSCVVVVPDPDCVVVVVLVVVLCVVDDPVPPPDDPVNSVVVSVVVVCVVVVVDDVVVVVVVVPDDDDPPDPVCPDPPPPPPCPPPDDPPVPPD

Secondary structure (DSSP, 8-state):
-PPPPPPPP---------SSTTTTSSTTS------TTTT-TTTSPPP--SSS-HHHHHHTSPPPP-S-HHHHHHHTTTT-TTHHHHHHHHHTS-SSTHHHHHHHHHHHHHS-TT-TT--HHHHHHHHHHHHHHHTT-S-HHHHHHHTTSPP----TT--S---PPTTTT----GGGG-

Mean predicted aligned error: 18.59 Å

Solvent-accessible surface area (backbone atoms only — not comparable to full-atom values): 12121 Å² total; per-residue (Å²): 138,80,84,79,84,79,80,83,78,84,90,76,81,86,68,79,82,70,69,71,68,59,75,76,68,58,78,81,78,62,86,79,84,72,58,87,63,71,75,34,78,82,66,48,79,74,80,87,59,100,59,76,56,70,62,58,57,56,73,72,47,82,91,76,92,64,96,52,63,67,61,51,39,60,74,36,38,82,82,35,66,64,58,29,54,53,50,47,64,59,70,69,52,74,94,57,69,60,63,61,51,51,52,54,60,57,41,49,72,79,54,45,94,83,59,84,82,68,52,72,66,60,51,51,50,53,54,50,51,55,52,37,41,77,68,66,76,44,60,69,68,57,55,56,50,61,70,67,54,78,82,79,80,80,52,93,85,58,90,59,78,80,80,70,63,92,68,76,82,60,79,74,68,80,74,80,83,117

InterPro domains:
  IPR008906 HAT, C-terminal dimerisation domain [PF05699] (54-132)
  IPR012337 Ribonuclease H-like superfamily [SSF53098] (50-132)
  IPR052035 Zinc finger BED domain-containing [PTHR46481] (37-132)

Radius of gyration: 28.39 Å; Cα contacts (8 Å, |Δi|>4): 35; chains: 1; bounding box: 49×90×67 Å

Sequence (178 aa):
MAPRPEPPVPQHLQTTDKKRKACFTCCVEGEFKHNRFDDLPALKPPKAGELGDELDRYLSADVEATDDVLGWWYGRKKDFPTLYRMGLDYLTIPTTSTDVERVFSRGRFLLPYVRNRLSADTTRALMCLRQWSLMGLIQDEDVMTVAKLPEIEVSDQNAEDIEMPEGYDDIVDVLSDM

Nearest PDB structures (foldseek):
  8sjd-assembly1_C  TM=7.826E-01  e=2.433E-02  Musca domestica
  4d1q-assembly1_H-2  TM=8.079E-01  e=4.034E-02  Musca domestica
  4d1q-assembly1_A-2  TM=5.769E-01  e=1.665E-02  Musca domestica
  4d1q-assembly1_B  TM=6.302E-01  e=1.341E-01  Musca domestica

Organism: NCBI:txid182062

pLDDT: mean 70.62, std 16.89, range [31.84, 93.25]